Protein AF-A0A9K3KWY1-F1 (afdb_monomer)

Radius of gyration: 21.87 Å; Cα contacts (8 Å, |Δi|>4): 564; chains: 1; bounding box: 69×50×60 Å

Mean predicted aligned error: 11.56 Å

Foldseek 3Di:
DLLVLLLLLLCQPPDPAKEKEWDFDFQDDDPFQDADDPPPDPPPDPQHGFDQFCLQQPVDDPDDDDDDDPPPRRDADRFKAKEAELPDALVQWWPVVLCSVNNHWYKHGQWGFGMDIGGRQKIKIKIKDFCVLVVQQDQDQPSVQQCCQPLFQQQLVVQLLVVLLVVLVDPDDDDDDDDDDDDEGAYEYPDDPDDDDDDDDDDDDDDDDDDDDDDDDSPDPDPFFHWDDDDNFIDGVNQAGQWTWIKDGDVRMIMIMITGQAPDDVCCCVSITDDHPDDDVSCPPDDNVRRHDHNCVRNNSDCVSSVVSSVVSCCVRPNHYHYDYPVVSQVPRPCVPQVGSSSSSVVGSMGTDNDNDD

pLDDT: mean 77.53, std 24.02, range [23.64, 98.31]

InterPro domains:
  IPR004143 Biotinyl protein ligase (BPL) and lipoyl protein ligase (LPL), catalytic domain [PF21948] (73-149)
  IPR004143 Biotinyl protein ligase (BPL) and lipoyl protein ligase (LPL), catalytic domain [PF21948] (231-313)
  IPR053264 Inactive lipoate--protein ligase 2 [PTHR43506] (78-318)

Organism: NCBI:txid303405

Secondary structure (DSSP, 8-state):
-HHHHHHHHHHHHH--S-EEEEE---SSS-SSSPPPPTT---TT------PPPHHHH--PPP----S------PPPP-SEEEEE-TT--HHHHB-HHHHHHTT-EEEE-SS-S--EEEETT-EEEEEEEETTT-TTS-SSHHHHHHHIIIIIIIHHHHHHHHHHHHHHH--S------------EEEEE-----------------------S----TT----PPPEEEETTEEEETTTEEEEEEEEEEETTEEEEEEEE-SS--HHHHHHHBPPPSS--GGGTT--HHHHB--THHHH-S--HHHHHHHHHHHHHHH--EEEE-HHHHIIIIIIHHHS-HHHHHTTSS-EE---S--

Solvent-accessible surface area (backbone atoms only — not comparable to full-atom values): 21346 Å² total; per-residue (Å²): 62,70,65,56,57,42,48,53,50,44,48,64,75,75,47,87,66,50,43,40,42,42,36,61,54,56,54,49,75,67,89,72,51,66,60,57,64,95,81,78,83,60,99,81,64,90,70,76,47,61,71,77,31,55,59,50,68,61,63,80,76,83,91,74,81,82,88,79,91,66,90,73,68,66,71,71,38,50,65,38,30,38,43,27,9,55,84,61,51,54,74,72,46,32,36,60,67,53,33,48,75,55,24,46,50,43,31,28,35,65,30,47,57,67,72,45,76,41,36,75,44,34,35,36,41,34,43,32,44,34,36,86,85,36,76,88,45,53,89,46,69,65,48,45,50,52,49,44,39,57,55,28,47,42,50,11,49,54,48,36,52,51,54,50,60,47,54,76,74,50,92,68,88,89,84,88,86,90,88,87,88,94,77,76,46,50,30,36,63,51,84,73,92,84,80,87,91,81,84,86,83,91,76,91,83,87,78,87,89,77,86,85,75,82,87,73,78,94,82,68,87,68,82,74,59,54,76,45,77,51,94,83,31,40,19,40,57,81,64,26,38,33,34,52,51,32,39,42,72,54,93,66,28,37,36,44,35,35,46,33,33,28,61,58,68,64,65,59,49,66,54,34,44,46,82,63,94,78,67,63,78,84,52,67,90,54,51,70,77,77,28,44,41,48,46,28,81,78,64,44,90,61,60,64,61,48,56,51,22,38,50,53,20,41,34,75,68,72,42,44,69,35,80,48,49,68,70,59,50,40,48,65,52,30,39,70,74,43,66,24,56,54,54,36,42,73,69,42,69,35,42,73,54,57,67,70,74,134

Structure (mmCIF, N/CA/C/O backbone):
data_AF-A0A9K3KWY1-F1
#
_entry.id   AF-A0A9K3KWY1-F1
#
loop_
_atom_site.group_PDB
_atom_site.id
_atom_site.type_symbol
_atom_site.label_atom_id
_atom_site.label_alt_id
_atom_site.label_comp_id
_atom_site.label_asym_id
_atom_site.label_entity_id
_atom_site.label_seq_id
_atom_site.pdbx_PDB_ins_code
_atom_site.Cartn_x
_atom_site.Cartn_y
_atom_site.Cartn_z
_atom_site.occupancy
_atom_site.B_iso_or_equiv
_atom_site.auth_seq_id
_atom_site.auth_comp_id
_atom_site.auth_asym_id
_atom_site.auth_atom_id
_atom_site.pdbx_PDB_model_num
ATOM 1 N N . MET A 1 1 ? -8.788 4.787 -5.849 1.00 85.44 1 MET A N 1
ATOM 2 C CA . MET A 1 1 ? -8.109 3.541 -5.423 1.00 85.44 1 MET A CA 1
ATOM 3 C C . MET A 1 1 ? -8.015 2.547 -6.576 1.00 85.44 1 MET A C 1
ATOM 5 O O . MET A 1 1 ? -6.907 2.167 -6.924 1.00 85.44 1 MET A O 1
ATOM 9 N N . LEU A 1 2 ? -9.135 2.180 -7.216 1.00 88.06 2 LEU A N 1
ATOM 10 C CA . LEU A 1 2 ? -9.161 1.281 -8.388 1.00 88.06 2 LEU A CA 1
ATOM 11 C C . LEU A 1 2 ? -8.107 1.615 -9.454 1.00 88.06 2 LEU A C 1
ATOM 13 O O . LEU A 1 2 ? -7.319 0.760 -9.840 1.00 88.06 2 LEU A O 1
ATOM 17 N N . GLU A 1 3 ? -8.050 2.879 -9.864 1.00 88.06 3 GLU A N 1
ATOM 18 C CA . GLU A 1 3 ? -7.088 3.376 -10.854 1.00 88.06 3 GLU A CA 1
ATOM 19 C C . GLU A 1 3 ? -5.647 3.217 -10.412 1.00 88.06 3 GLU A C 1
ATOM 21 O O . GLU A 1 3 ? -4.798 2.843 -11.209 1.00 88.06 3 GLU A O 1
ATOM 26 N N . ARG A 1 4 ? -5.377 3.477 -9.131 1.00 91.25 4 ARG A N 1
ATOM 27 C CA . ARG A 1 4 ? -4.043 3.330 -8.567 1.00 91.25 4 ARG A CA 1
ATOM 28 C C . ARG A 1 4 ? -3.605 1.871 -8.608 1.00 91.25 4 ARG A C 1
ATOM 30 O O . ARG A 1 4 ? -2.512 1.599 -9.075 1.00 91.25 4 ARG A O 1
ATOM 37 N N . LEU A 1 5 ? -4.458 0.939 -8.187 1.00 94.06 5 LEU A N 1
ATOM 38 C CA . LEU A 1 5 ? -4.155 -0.496 -8.251 1.00 94.06 5 LEU A CA 1
ATOM 39 C C . LEU A 1 5 ? -3.969 -0.980 -9.696 1.00 94.06 5 LEU A C 1
ATOM 41 O O . LEU A 1 5 ? -3.076 -1.780 -9.963 1.00 94.06 5 LEU A O 1
ATOM 45 N N . SER A 1 6 ? -4.793 -0.483 -10.621 1.00 93.38 6 SER A N 1
ATOM 46 C CA . SER A 1 6 ? -4.680 -0.776 -12.054 1.00 93.38 6 SER A CA 1
ATOM 47 C C . SER A 1 6 ? -3.357 -0.257 -12.629 1.00 93.38 6 SER A C 1
ATOM 49 O O . SER A 1 6 ? -2.627 -0.997 -13.289 1.00 93.38 6 SER A O 1
ATOM 51 N N . LEU A 1 7 ? -3.002 0.991 -12.310 1.00 94.44 7 LEU A N 1
ATOM 52 C CA . LEU A 1 7 ? -1.748 1.625 -12.704 1.00 94.44 7 LEU A CA 1
ATOM 53 C C . LEU A 1 7 ? -0.538 0.889 -12.122 1.00 94.44 7 LEU A C 1
ATOM 55 O O . LEU A 1 7 ? 0.399 0.589 -12.847 1.00 94.44 7 LEU A O 1
ATOM 59 N N . GLU A 1 8 ? -0.560 0.560 -10.832 1.00 96.38 8 GLU A N 1
ATOM 60 C CA . GLU A 1 8 ? 0.501 -0.197 -10.160 1.00 96.38 8 GLU A CA 1
ATOM 61 C C . GLU A 1 8 ? 0.759 -1.547 -10.842 1.00 96.38 8 GLU A C 1
ATOM 63 O O . GLU A 1 8 ? 1.913 -1.929 -11.051 1.00 96.38 8 GLU A O 1
ATOM 68 N N . GLU A 1 9 ? -0.303 -2.252 -11.243 1.00 97.50 9 GLU A N 1
ATOM 69 C CA . GLU A 1 9 ? -0.169 -3.492 -12.003 1.00 97.50 9 GLU A CA 1
ATOM 70 C C . GLU A 1 9 ? 0.426 -3.253 -13.399 1.00 97.50 9 GLU A C 1
ATOM 72 O O . GLU A 1 9 ? 1.293 -4.024 -13.822 1.00 97.50 9 GLU A O 1
ATOM 77 N N . ALA A 1 10 ? 0.005 -2.190 -14.097 1.00 96.81 10 ALA A N 1
ATOM 78 C CA . ALA A 1 10 ? 0.567 -1.824 -15.397 1.00 96.81 10 ALA A CA 1
ATOM 79 C C . ALA A 1 10 ? 2.067 -1.537 -15.291 1.00 96.81 10 ALA A C 1
ATOM 81 O O . ALA A 1 10 ? 2.862 -2.116 -16.028 1.00 96.81 10 ALA A O 1
ATOM 82 N N . LEU A 1 11 ? 2.469 -0.704 -14.328 1.00 97.19 11 LEU A N 1
ATOM 83 C CA . LEU A 1 11 ? 3.868 -0.356 -14.096 1.00 97.19 11 LEU A CA 1
ATOM 84 C C . LEU A 1 11 ? 4.711 -1.602 -13.803 1.00 97.19 11 LEU A C 1
ATOM 86 O O . LEU A 1 11 ? 5.789 -1.773 -14.378 1.00 97.19 11 LEU A O 1
ATOM 90 N N . LEU A 1 12 ? 4.208 -2.518 -12.972 1.00 97.75 12 LEU A N 1
ATOM 91 C CA . LEU A 1 12 ? 4.902 -3.766 -12.665 1.00 97.75 12 LEU A CA 1
ATOM 92 C C . LEU A 1 12 ? 5.086 -4.648 -13.910 1.00 97.75 12 LEU A C 1
ATOM 94 O O . LEU A 1 12 ? 6.180 -5.172 -14.127 1.00 97.75 12 LEU A O 1
ATOM 98 N N . ARG A 1 13 ? 4.030 -4.831 -14.711 1.00 96.12 13 ARG A N 1
ATOM 99 C CA . ARG A 1 13 ? 3.992 -5.823 -15.801 1.00 96.12 13 ARG A CA 1
ATOM 100 C C . ARG A 1 13 ? 4.499 -5.319 -17.149 1.00 96.12 13 ARG A C 1
ATOM 102 O O . ARG A 1 13 ? 4.960 -6.137 -17.940 1.00 96.12 13 ARG A O 1
ATOM 109 N N . HIS A 1 14 ? 4.385 -4.022 -17.416 1.00 95.25 14 HIS A N 1
ATOM 110 C CA . HIS A 1 14 ? 4.558 -3.449 -18.755 1.00 95.25 14 HIS A CA 1
ATOM 111 C C . HIS A 1 14 ? 5.675 -2.411 -18.854 1.00 95.25 14 HIS A C 1
ATOM 113 O O . HIS A 1 14 ? 5.961 -1.937 -19.947 1.00 95.25 14 HIS A O 1
ATOM 119 N N . THR A 1 15 ? 6.358 -2.093 -17.754 1.00 94.50 15 THR A N 1
ATOM 120 C CA . THR A 1 15 ? 7.552 -1.233 -17.788 1.00 94.50 15 THR A CA 1
ATOM 121 C C . THR A 1 15 ? 8.788 -2.005 -17.339 1.00 94.50 15 THR A C 1
ATOM 123 O O . THR A 1 15 ? 8.674 -3.088 -16.764 1.00 94.50 15 THR A O 1
ATOM 126 N N . GLN A 1 16 ? 9.970 -1.456 -17.617 1.00 93.25 16 GLN A N 1
ATOM 127 C CA . GLN A 1 16 ? 11.252 -1.955 -17.100 1.00 93.25 16 GLN A CA 1
ATOM 128 C C . GLN A 1 16 ? 11.858 -1.006 -16.060 1.00 93.25 16 GLN A C 1
ATOM 130 O O . GLN A 1 16 ? 12.930 -1.275 -15.541 1.00 93.25 16 GLN A O 1
ATOM 135 N N . ASP A 1 17 ? 11.175 0.090 -15.726 1.00 94.06 17 ASP A N 1
ATOM 136 C CA . ASP A 1 17 ? 11.649 1.049 -14.733 1.00 94.06 17 ASP A CA 1
ATOM 137 C C . ASP A 1 17 ? 11.358 0.572 -13.302 1.00 94.06 17 ASP A C 1
ATOM 139 O O . ASP A 1 17 ? 10.415 -0.198 -13.062 1.00 94.06 17 ASP A O 1
ATOM 143 N N . ASN A 1 18 ? 12.142 1.082 -12.354 1.00 95.69 18 ASN A N 1
ATOM 144 C CA . ASN A 1 18 ? 11.809 1.077 -10.933 1.00 95.69 18 ASN A CA 1
ATOM 145 C C . ASN A 1 18 ? 10.881 2.255 -10.633 1.00 95.69 18 ASN A C 1
ATOM 147 O O . ASN A 1 18 ? 11.052 3.334 -11.203 1.00 95.69 18 ASN A O 1
ATOM 151 N N . TRP A 1 19 ? 9.911 2.057 -9.743 1.00 96.62 19 TRP A N 1
ATOM 152 C CA . TRP A 1 19 ? 8.930 3.091 -9.416 1.00 96.62 19 TRP A CA 1
ATOM 153 C C . TRP A 1 19 ? 8.759 3.262 -7.921 1.00 96.62 19 TRP A C 1
ATOM 155 O O . TRP A 1 19 ? 8.633 2.293 -7.174 1.00 96.62 19 TRP A O 1
ATOM 165 N N . ILE A 1 20 ? 8.632 4.520 -7.520 1.00 95.62 20 ILE A N 1
ATOM 166 C CA . ILE A 1 20 ? 8.130 4.919 -6.214 1.00 95.62 20 ILE A CA 1
ATOM 167 C C . ILE A 1 20 ? 6.839 5.698 -6.458 1.00 95.62 20 ILE A C 1
ATOM 169 O O . ILE A 1 20 ? 6.862 6.742 -7.109 1.00 95.62 20 ILE A O 1
ATOM 173 N N . VAL A 1 21 ? 5.714 5.186 -5.959 1.00 94.44 21 VAL A N 1
ATOM 174 C CA . VAL A 1 21 ? 4.400 5.841 -6.046 1.00 94.44 21 VAL A CA 1
ATOM 175 C C . VAL A 1 21 ? 3.920 6.154 -4.638 1.00 94.44 21 VAL A C 1
ATOM 177 O O . VAL A 1 21 ? 3.679 5.251 -3.834 1.00 94.44 21 VAL A O 1
ATOM 180 N N . ILE A 1 22 ? 3.779 7.440 -4.325 1.00 91.62 22 ILE A N 1
ATOM 181 C CA . ILE A 1 22 ? 3.439 7.915 -2.980 1.00 91.62 22 ILE A CA 1
ATOM 182 C C . ILE A 1 22 ? 2.258 8.877 -3.059 1.00 91.62 22 ILE A C 1
ATOM 184 O O . ILE A 1 22 ? 2.234 9.766 -3.910 1.00 91.62 22 ILE A O 1
ATOM 188 N N . GLY A 1 23 ? 1.307 8.724 -2.135 1.00 85.06 23 GLY A N 1
ATOM 189 C CA . GLY A 1 23 ? 0.260 9.719 -1.921 1.00 85.06 23 GLY A CA 1
ATOM 190 C C . GLY A 1 23 ? -1.049 9.135 -1.409 1.00 85.06 23 GLY A C 1
ATOM 191 O O . GLY A 1 23 ? -1.188 7.924 -1.205 1.00 85.06 23 GLY A O 1
ATOM 192 N N . ALA A 1 24 ? -2.021 10.023 -1.229 1.00 81.69 24 ALA A N 1
ATOM 193 C CA . ALA A 1 24 ? -3.417 9.653 -1.041 1.00 81.69 24 ALA A CA 1
ATOM 194 C C . ALA A 1 24 ? -4.076 9.332 -2.392 1.00 81.69 24 ALA A C 1
ATOM 196 O O . ALA A 1 24 ? -3.472 9.440 -3.460 1.00 81.69 24 ALA A O 1
ATOM 197 N N . HIS A 1 25 ? -5.322 8.891 -2.346 1.00 76.31 25 HIS A N 1
ATOM 198 C CA . HIS A 1 25 ? -6.108 8.580 -3.528 1.00 76.31 25 HIS A CA 1
ATOM 199 C C . HIS A 1 25 ? -7.569 8.899 -3.252 1.00 76.31 25 HIS A C 1
ATOM 201 O O . HIS A 1 25 ? -8.044 8.768 -2.126 1.00 76.31 25 HIS A O 1
ATOM 207 N N . ASP A 1 26 ? -8.298 9.253 -4.302 1.00 77.31 26 ASP A N 1
ATOM 208 C CA . ASP A 1 26 ? -9.747 9.314 -4.212 1.00 77.31 26 ASP A CA 1
ATOM 209 C C . ASP A 1 26 ? -10.289 7.888 -4.072 1.00 77.31 26 ASP A C 1
ATOM 211 O O . ASP A 1 26 ? -9.829 6.959 -4.750 1.00 77.31 26 ASP A O 1
ATOM 215 N N . VAL A 1 27 ? -11.234 7.692 -3.157 1.00 81.38 27 VAL A N 1
ATOM 216 C CA . VAL A 1 27 ? -11.937 6.417 -2.992 1.00 81.38 27 VAL A CA 1
ATOM 217 C C . VAL A 1 27 ? -12.827 6.207 -4.219 1.00 81.38 27 VAL A C 1
ATOM 219 O O . VAL A 1 27 ? -12.614 5.265 -4.985 1.00 81.38 27 VAL A O 1
ATOM 222 N N . TRP A 1 28 ? -13.743 7.148 -4.453 1.00 78.38 28 TRP A N 1
ATOM 223 C CA . TRP A 1 28 ? -14.682 7.192 -5.571 1.00 78.38 28 TRP A CA 1
ATOM 224 C C . TRP A 1 28 ? -15.121 8.651 -5.843 1.00 78.38 28 TRP A C 1
ATOM 226 O O . 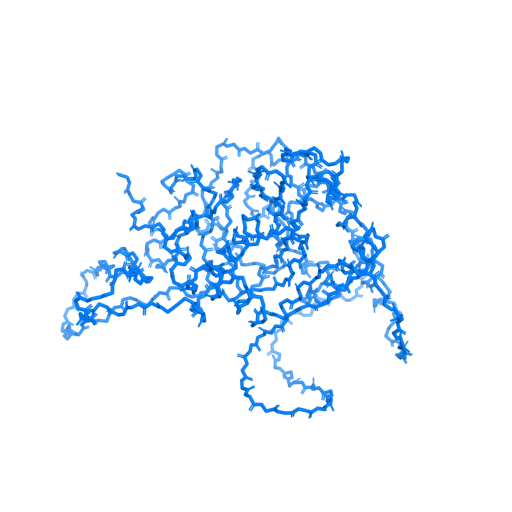TRP A 1 28 ? -15.164 9.432 -4.891 1.00 78.38 28 TRP A O 1
ATOM 236 N N . PRO A 1 29 ? -15.505 9.039 -7.078 1.00 72.69 29 PRO A N 1
ATOM 237 C CA . PRO A 1 29 ? -15.429 8.267 -8.314 1.00 72.69 29 PRO A CA 1
ATOM 238 C C . PRO A 1 29 ? -14.006 8.184 -8.877 1.00 72.69 29 PRO A C 1
ATOM 240 O O . PRO A 1 29 ? -13.172 9.044 -8.588 1.00 72.69 29 PRO A O 1
ATOM 243 N N . PRO A 1 30 ? -13.717 7.158 -9.691 1.00 77.88 30 PRO A N 1
ATOM 244 C CA . PRO A 1 30 ? -12.565 7.201 -10.582 1.00 77.88 30 PRO A CA 1
ATOM 245 C C . PRO A 1 30 ? -12.618 8.427 -11.515 1.00 77.88 30 PRO A C 1
ATOM 247 O O . PRO A 1 30 ? -13.697 8.865 -11.918 1.00 77.88 30 PRO A O 1
ATOM 250 N N . LYS A 1 31 ? -11.448 8.978 -11.855 1.00 79.94 31 LYS A N 1
ATOM 251 C CA . LYS A 1 31 ? -11.277 10.118 -12.776 1.00 79.94 31 LYS A CA 1
ATOM 252 C C . LYS A 1 31 ? -11.018 9.684 -14.223 1.00 79.94 31 LYS A C 1
ATOM 254 O O . LYS A 1 31 ? -11.494 10.327 -15.152 1.00 79.94 31 LYS A O 1
ATOM 259 N N . TYR A 1 32 ? -10.243 8.623 -14.391 1.00 78.44 32 TYR A N 1
ATOM 260 C CA . TYR A 1 32 ? -9.742 8.054 -15.639 1.00 78.44 32 TYR A CA 1
ATOM 261 C C . TYR A 1 32 ? -10.426 6.738 -16.020 1.00 78.44 32 TYR A C 1
ATOM 263 O O . TYR A 1 32 ? -10.377 6.373 -17.182 1.00 78.44 32 TYR A O 1
ATOM 271 N N . LEU A 1 33 ? -11.057 6.029 -15.078 1.00 78.06 33 LEU A N 1
ATOM 272 C CA . LEU A 1 33 ? -11.978 4.932 -15.392 1.00 78.06 33 LEU A CA 1
ATOM 273 C C . LEU A 1 33 ? -13.397 5.479 -15.475 1.00 78.06 33 LEU A C 1
ATOM 275 O O . LEU A 1 33 ? -14.030 5.694 -14.441 1.00 78.06 33 LEU A O 1
ATOM 279 N N . ARG A 1 34 ? -13.925 5.701 -16.680 1.00 66.88 34 ARG A N 1
ATOM 280 C CA . ARG A 1 34 ? -15.308 6.168 -16.819 1.00 66.88 34 ARG A CA 1
ATOM 281 C C . ARG A 1 34 ? -16.297 4.997 -16.688 1.00 66.88 34 ARG A C 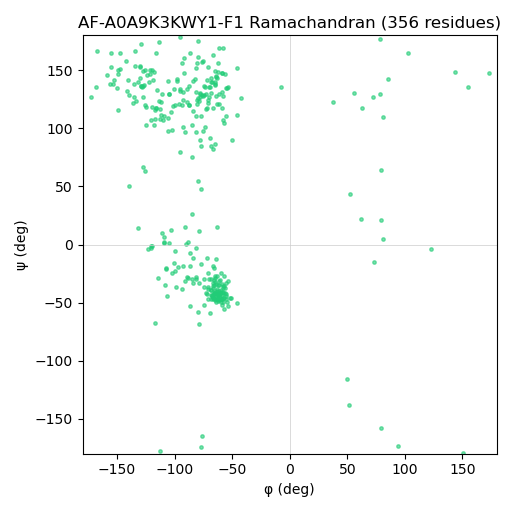1
ATOM 283 O O . ARG A 1 34 ? -16.231 4.050 -17.470 1.00 66.88 34 ARG A O 1
ATOM 290 N N . PRO A 1 35 ? -17.234 5.024 -15.720 1.00 54.94 35 PRO A N 1
ATOM 291 C CA . PRO A 1 35 ? -18.328 4.059 -15.693 1.00 54.94 35 PRO A CA 1
ATOM 292 C C . PRO A 1 35 ? -19.275 4.323 -16.870 1.00 54.94 35 PRO A C 1
ATOM 294 O O . PRO A 1 35 ? -19.706 5.458 -17.077 1.00 54.94 35 PRO A O 1
ATOM 297 N N . GLN A 1 36 ? -19.616 3.281 -17.632 1.00 50.12 36 GLN A N 1
ATOM 298 C CA . GLN A 1 36 ? -20.721 3.369 -18.586 1.00 50.12 36 GLN A CA 1
ATOM 299 C C . GLN A 1 36 ? -22.048 3.257 -17.823 1.00 50.12 36 GLN A C 1
ATOM 301 O O . GLN A 1 36 ? -22.222 2.369 -16.986 1.00 50.12 36 GLN A O 1
ATOM 306 N N . LEU A 1 37 ? -22.973 4.184 -18.083 1.00 37.84 37 LEU A N 1
ATOM 307 C CA . LEU A 1 37 ? -24.330 4.126 -17.541 1.00 37.84 37 LEU A CA 1
ATOM 308 C C . LEU A 1 37 ? -25.105 2.997 -18.245 1.00 37.84 37 LEU A C 1
ATOM 310 O O . LEU A 1 37 ? -24.958 2.838 -19.459 1.00 37.84 37 LEU A O 1
ATOM 314 N N . PRO A 1 38 ? -25.963 2.237 -17.541 1.00 36.66 38 PRO A N 1
ATOM 315 C CA . PRO A 1 38 ? -26.817 1.249 -18.193 1.00 36.66 38 PRO A CA 1
ATOM 316 C C . PRO A 1 38 ? -27.703 1.941 -19.243 1.00 36.66 38 PRO A C 1
ATOM 318 O O . PRO A 1 38 ? -28.502 2.807 -18.890 1.00 36.66 38 PRO A O 1
ATOM 321 N N . GLY A 1 39 ? -27.547 1.582 -20.524 1.00 40.59 39 GLY A N 1
ATOM 322 C CA . GLY A 1 39 ? -28.381 2.084 -21.628 1.00 40.59 39 GLY A CA 1
ATOM 323 C C . GLY A 1 39 ? -27.657 2.781 -22.789 1.00 40.59 39 GLY A C 1
ATOM 324 O O . GLY A 1 39 ? -28.316 3.116 -23.769 1.00 40.59 39 GLY A O 1
ATOM 325 N N . SER A 1 40 ? -26.333 2.980 -22.746 1.00 39.59 40 SER A N 1
ATOM 326 C CA . SER A 1 40 ? -25.565 3.425 -23.922 1.00 39.59 40 SER A CA 1
ATOM 327 C C . SER A 1 40 ? -25.167 2.235 -24.801 1.00 39.59 40 SER A C 1
ATOM 329 O O . SER A 1 40 ? -24.022 1.795 -24.794 1.00 39.59 40 SER A O 1
ATOM 331 N N . SER A 1 41 ? -26.121 1.682 -25.547 1.00 36.84 41 SER A N 1
ATOM 332 C CA . SER A 1 41 ? -25.828 0.716 -26.607 1.00 36.84 41 SER A CA 1
ATOM 333 C C . SER A 1 41 ? -25.215 1.441 -27.810 1.00 36.84 41 SER A C 1
ATOM 335 O O . SER A 1 41 ? -25.929 2.053 -28.605 1.00 36.84 41 SER A O 1
ATOM 337 N N . SER A 1 42 ? -23.895 1.366 -27.966 1.00 38.44 42 SER A N 1
ATOM 338 C CA . SER A 1 42 ? -23.291 1.366 -29.299 1.00 38.44 42 SER A CA 1
ATOM 339 C C . SER A 1 42 ? -22.746 -0.034 -29.547 1.00 38.44 42 SER A C 1
ATOM 341 O O . SER A 1 42 ? -21.773 -0.431 -28.911 1.00 38.44 42 SER A O 1
ATOM 343 N N . ASP A 1 43 ? -23.380 -0.766 -30.463 1.00 38.53 43 ASP A N 1
ATOM 344 C CA . ASP A 1 43 ? -23.163 -2.191 -30.776 1.00 38.53 43 ASP A CA 1
ATOM 345 C C . ASP A 1 43 ? -21.757 -2.553 -31.313 1.00 38.53 43 ASP A C 1
ATOM 347 O O . ASP A 1 43 ? -21.562 -3.637 -31.851 1.00 38.53 43 ASP A O 1
ATOM 351 N N . ASN A 1 44 ? -20.756 -1.677 -31.179 1.00 37.50 44 ASN A N 1
ATOM 352 C CA . ASN A 1 44 ? -19.420 -1.858 -31.754 1.00 37.50 44 ASN A CA 1
ATOM 353 C C . ASN A 1 44 ? -18.252 -1.598 -30.786 1.00 37.50 44 ASN A C 1
ATOM 355 O O . ASN A 1 44 ? -17.116 -1.500 -31.245 1.00 37.50 44 ASN A O 1
ATOM 359 N N . ASP A 1 45 ? -18.482 -1.511 -29.473 1.00 33.97 45 ASP A N 1
ATOM 360 C CA . ASP A 1 45 ? -17.388 -1.368 -28.501 1.00 33.97 45 ASP A CA 1
ATOM 361 C C . ASP A 1 45 ? -17.327 -2.575 -27.543 1.00 33.97 45 ASP A C 1
ATOM 363 O O . ASP A 1 45 ? -18.200 -2.725 -26.688 1.00 33.97 45 ASP A O 1
ATOM 367 N N . PRO A 1 46 ? -16.327 -3.470 -27.668 1.00 32.59 46 PRO A N 1
ATOM 368 C CA . PRO A 1 46 ? -16.173 -4.631 -26.794 1.00 32.59 46 PRO A CA 1
ATOM 369 C C . PRO A 1 46 ? -15.557 -4.285 -25.425 1.00 32.59 46 PRO A C 1
ATOM 371 O O . PRO A 1 46 ? -15.160 -5.191 -24.689 1.00 32.59 46 PRO A O 1
ATOM 374 N N . THR A 1 47 ? -15.442 -3.005 -25.056 1.00 36.12 47 THR A N 1
ATOM 375 C CA . THR A 1 47 ? -14.984 -2.617 -23.718 1.00 36.12 47 THR A CA 1
ATOM 376 C C . THR A 1 47 ? -16.149 -2.596 -22.719 1.00 36.12 47 THR A C 1
ATOM 378 O O . THR A 1 47 ? -16.954 -1.669 -22.667 1.00 36.12 47 THR A O 1
ATOM 381 N N . GLU A 1 48 ? -16.246 -3.638 -21.881 1.00 43.09 48 GLU A N 1
ATOM 382 C CA . GLU A 1 48 ? -17.080 -3.596 -20.672 1.00 43.09 48 GLU A CA 1
ATOM 383 C C . GLU A 1 48 ? -16.632 -2.405 -19.801 1.00 43.09 48 GLU A C 1
ATOM 385 O O . GLU A 1 48 ? -15.589 -2.457 -19.148 1.00 43.09 48 GLU A O 1
ATOM 390 N N . GLY A 1 49 ? -17.410 -1.320 -19.782 1.00 48.91 49 GLY A N 1
ATOM 391 C CA . GLY A 1 49 ? -17.219 -0.219 -18.837 1.00 48.91 49 GLY A CA 1
ATOM 392 C C . GLY A 1 49 ? -17.296 -0.682 -17.374 1.00 48.91 49 GLY A C 1
ATOM 393 O O . GLY A 1 49 ? -17.698 -1.807 -17.073 1.00 48.91 49 GLY A O 1
ATOM 394 N N . LEU A 1 50 ? -16.922 0.192 -16.430 1.00 60.28 50 LEU A N 1
ATOM 395 C CA . LEU A 1 50 ? -16.931 -0.109 -14.990 1.00 60.28 50 LEU A CA 1
ATOM 396 C C . LEU A 1 50 ? -18.369 -0.318 -14.461 1.00 60.28 50 LEU A C 1
ATOM 398 O O . LEU A 1 50 ? -18.977 0.597 -13.909 1.00 60.28 50 LEU A O 1
ATOM 402 N N . LEU A 1 51 ? -18.923 -1.519 -14.642 1.00 66.19 51 LEU A N 1
ATOM 403 C CA . LEU A 1 51 ? -20.254 -1.891 -14.164 1.00 66.19 51 LEU A CA 1
ATOM 404 C C . LEU A 1 51 ? -20.254 -2.016 -12.636 1.00 66.19 51 LEU A C 1
ATOM 406 O O . LEU A 1 51 ? -19.503 -2.817 -12.065 1.00 66.19 51 LEU A O 1
ATOM 410 N N . LEU A 1 52 ? -21.108 -1.229 -11.974 1.00 71.88 52 LEU A N 1
ATOM 411 C CA . LEU A 1 52 ? -21.324 -1.341 -10.534 1.00 71.88 52 LEU A CA 1
ATOM 412 C C . LEU A 1 52 ? -22.039 -2.665 -10.193 1.00 71.88 52 LEU A C 1
ATOM 414 O O . LEU A 1 52 ? -22.911 -3.095 -10.948 1.00 71.88 52 LEU A O 1
ATOM 418 N N . PRO A 1 53 ? -21.696 -3.314 -9.066 1.00 72.25 53 PRO A N 1
ATOM 419 C CA . PRO A 1 53 ? -22.342 -4.547 -8.624 1.00 72.25 53 PRO A CA 1
ATOM 420 C C . PRO A 1 53 ? -23.848 -4.414 -8.398 1.00 72.25 53 PRO A C 1
ATOM 422 O O . PRO A 1 53 ? -24.319 -3.393 -7.898 1.00 72.25 53 PRO A O 1
ATOM 425 N N . GLU A 1 54 ? -24.591 -5.495 -8.643 1.00 71.12 54 GLU A N 1
ATOM 426 C CA . GLU A 1 54 ? -26.040 -5.532 -8.414 1.00 71.12 54 GLU A CA 1
ATOM 427 C C . GLU A 1 54 ? -26.411 -5.196 -6.971 1.00 71.12 54 GLU A C 1
ATOM 429 O O . GLU A 1 54 ? -27.399 -4.506 -6.763 1.00 71.12 54 GLU A O 1
ATOM 434 N N . TYR A 1 55 ? -25.623 -5.595 -5.967 1.00 69.69 55 TYR A N 1
ATOM 435 C CA . TYR A 1 55 ? -25.930 -5.291 -4.562 1.00 69.69 55 TYR A CA 1
ATOM 436 C C . TYR A 1 55 ? -25.874 -3.788 -4.229 1.00 69.69 55 TYR A C 1
ATOM 438 O O . TYR A 1 55 ? -26.479 -3.363 -3.252 1.00 69.69 55 TYR A O 1
ATOM 446 N N . ILE A 1 56 ? -25.192 -2.982 -5.050 1.00 69.19 56 ILE A N 1
ATOM 447 C CA . ILE A 1 56 ? -25.210 -1.512 -4.970 1.00 69.19 56 ILE A CA 1
ATOM 448 C C . ILE A 1 56 ? -26.423 -0.942 -5.724 1.00 69.19 56 ILE A C 1
ATOM 450 O O . ILE A 1 56 ? -26.986 0.073 -5.323 1.00 69.19 56 ILE A O 1
ATOM 454 N N . VAL A 1 57 ? -26.842 -1.594 -6.813 1.00 60.88 57 VAL A N 1
ATOM 455 C CA . VAL A 1 57 ? -27.932 -1.129 -7.691 1.00 60.88 57 VAL A CA 1
ATOM 456 C C . VAL A 1 57 ? -29.324 -1.558 -7.192 1.00 60.88 57 VAL A C 1
ATOM 458 O O . VAL A 1 57 ? -30.303 -0.852 -7.418 1.00 60.88 57 VAL A O 1
ATOM 461 N N . SER A 1 58 ? -29.427 -2.697 -6.502 1.00 53.75 58 SER A N 1
ATOM 462 C CA . SER A 1 58 ? -30.681 -3.413 -6.201 1.00 53.75 58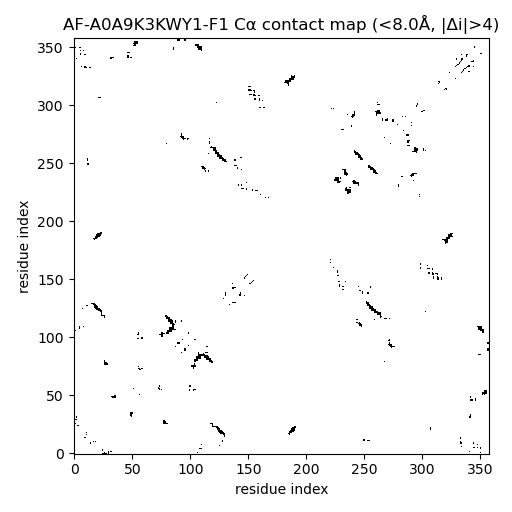 SER A CA 1
ATOM 463 C C . SER A 1 58 ? -31.097 -3.404 -4.727 1.00 53.75 58 SER A C 1
ATOM 465 O O . SER A 1 58 ? -32.015 -4.137 -4.362 1.00 53.75 58 SER A O 1
ATOM 467 N N . GLY A 1 59 ? -30.441 -2.607 -3.874 1.00 50.69 59 GLY A N 1
ATOM 468 C CA . GLY A 1 59 ? -30.654 -2.622 -2.423 1.00 50.69 59 GLY A CA 1
ATOM 469 C C . GLY A 1 59 ? -32.140 -2.632 -2.039 1.00 50.69 59 GLY A C 1
ATOM 470 O O . GLY A 1 59 ? -32.840 -1.645 -2.266 1.00 50.69 59 GLY A O 1
ATOM 471 N N . LYS A 1 60 ? -32.602 -3.760 -1.477 1.00 44.69 60 LYS A N 1
ATOM 472 C CA . LYS A 1 60 ? -33.994 -3.980 -1.063 1.00 44.69 60 LYS A CA 1
ATOM 473 C C . LYS A 1 60 ? -34.440 -2.884 -0.094 1.00 44.69 60 LYS A C 1
ATOM 475 O O . LYS A 1 60 ? -33.709 -2.510 0.825 1.00 44.69 60 LYS A O 1
ATOM 480 N N . GLN A 1 61 ? -35.634 -2.374 -0.360 1.00 45.25 61 GLN A N 1
ATOM 481 C CA . GLN A 1 61 ? -36.376 -1.470 0.500 1.00 45.25 61 GLN A CA 1
ATOM 482 C C . GLN A 1 61 ? -37.016 -2.325 1.597 1.00 45.25 61 GLN A C 1
ATOM 484 O O . GLN A 1 61 ? -37.709 -3.286 1.268 1.00 45.25 61 GLN A O 1
ATOM 489 N N . ASP A 1 62 ? -36.751 -2.018 2.867 1.00 41.59 62 ASP A N 1
ATOM 490 C CA . ASP A 1 62 ? -37.617 -2.507 3.936 1.00 41.59 62 ASP A CA 1
ATOM 491 C C . ASP A 1 62 ? -38.963 -1.800 3.744 1.00 41.59 62 ASP A C 1
ATOM 493 O O . ASP A 1 62 ? -39.032 -0.567 3.686 1.00 41.59 62 ASP A O 1
ATOM 497 N N . ASP A 1 63 ? -39.996 -2.598 3.483 1.00 41.88 63 ASP A N 1
ATOM 498 C CA . ASP A 1 63 ? -41.363 -2.149 3.251 1.00 41.88 63 ASP A CA 1
ATOM 499 C C . ASP A 1 63 ? -41.940 -1.600 4.565 1.00 41.88 63 ASP A C 1
ATOM 501 O O . ASP A 1 63 ? -42.525 -2.348 5.339 1.00 41.88 63 ASP A O 1
ATOM 505 N N . ASP A 1 64 ? -41.794 -0.295 4.793 1.00 41.06 64 ASP A N 1
ATOM 506 C CA . ASP A 1 64 ? -42.660 0.463 5.697 1.00 41.06 64 ASP A CA 1
ATOM 507 C C . ASP A 1 64 ? -43.342 1.596 4.912 1.00 41.06 64 ASP A C 1
ATOM 509 O O . ASP A 1 64 ? -42.722 2.559 4.461 1.00 41.06 64 ASP A O 1
ATOM 513 N N . ASP A 1 65 ? -44.636 1.362 4.705 1.00 44.81 65 ASP A N 1
ATOM 514 C CA . ASP A 1 65 ? -45.764 2.240 4.400 1.00 44.81 65 ASP A CA 1
ATOM 515 C C . ASP A 1 65 ? -45.641 3.469 3.469 1.00 44.81 65 ASP A C 1
ATOM 517 O O . ASP A 1 65 ? -44.998 4.480 3.734 1.00 44.81 65 ASP A O 1
ATOM 521 N N . ASN A 1 66 ? -46.505 3.385 2.450 1.00 45.69 66 ASN A N 1
ATOM 522 C CA . ASN A 1 66 ? -47.274 4.424 1.762 1.00 45.69 66 ASN A CA 1
ATOM 523 C C . ASN A 1 66 ? -46.583 5.562 0.980 1.00 45.69 66 ASN A C 1
ATOM 525 O O . ASN A 1 66 ? -46.004 6.506 1.506 1.00 45.69 66 ASN A O 1
ATOM 529 N N . ASP A 1 67 ? -46.901 5.509 -0.319 1.00 46.25 67 ASP A N 1
ATOM 530 C CA . ASP A 1 67 ? -47.025 6.580 -1.308 1.00 46.25 67 ASP A CA 1
ATOM 531 C C . ASP A 1 67 ? -45.774 7.297 -1.856 1.00 46.25 67 ASP A C 1
ATOM 533 O O . ASP A 1 67 ? -44.958 7.894 -1.163 1.00 46.25 67 ASP A O 1
ATOM 537 N N . ASN A 1 68 ? -45.719 7.305 -3.199 1.00 41.25 68 ASN A N 1
ATOM 538 C CA . ASN A 1 68 ? -44.735 7.913 -4.111 1.00 41.25 68 ASN A CA 1
ATOM 539 C C . ASN A 1 68 ? -43.397 7.176 -4.334 1.00 41.25 68 ASN A C 1
ATOM 541 O O . ASN A 1 68 ? -42.304 7.715 -4.138 1.00 41.25 68 ASN A O 1
ATOM 545 N N . LYS A 1 69 ? -43.473 5.973 -4.924 1.00 42.34 69 LYS A N 1
ATOM 546 C CA . LYS A 1 69 ? -42.328 5.267 -5.534 1.00 42.34 69 LYS A CA 1
ATOM 547 C C . LYS A 1 69 ? -41.818 5.977 -6.803 1.00 42.34 69 LYS A C 1
ATOM 549 O O . LYS A 1 69 ? -42.126 5.591 -7.926 1.00 42.34 69 LYS A O 1
ATOM 554 N N . LYS A 1 70 ? -40.952 6.980 -6.634 1.00 41.22 70 LYS A N 1
ATOM 555 C CA . LYS A 1 70 ? -39.828 7.186 -7.566 1.00 41.22 70 LYS A CA 1
ATOM 556 C C . LYS A 1 70 ? -38.672 6.334 -7.049 1.00 41.22 70 LYS A C 1
ATOM 558 O O . LYS A 1 70 ? -38.232 6.568 -5.929 1.00 41.22 70 LYS A O 1
ATOM 563 N N . ASN A 1 71 ? -38.190 5.380 -7.850 1.00 40.12 71 ASN A N 1
ATOM 564 C CA . ASN A 1 71 ? -36.961 4.613 -7.605 1.00 40.12 71 ASN A CA 1
ATOM 565 C C . ASN A 1 71 ? -35.791 5.566 -7.289 1.00 40.12 71 ASN A C 1
ATOM 567 O O . ASN A 1 71 ? -35.086 6.018 -8.191 1.00 40.12 71 ASN A O 1
ATOM 571 N N . LYS A 1 72 ? -35.573 5.907 -6.016 1.00 44.38 72 LYS A N 1
ATOM 572 C CA . LYS A 1 72 ? -34.326 6.530 -5.574 1.00 44.38 72 LYS A CA 1
ATOM 573 C C . LYS A 1 72 ? -33.326 5.394 -5.408 1.00 44.38 72 LYS A C 1
ATOM 575 O O . LYS A 1 72 ? -33.330 4.723 -4.384 1.00 44.38 72 LYS A O 1
ATOM 580 N N . SER A 1 73 ? -32.502 5.175 -6.434 1.00 53.47 73 SER A N 1
ATOM 581 C CA . SER A 1 73 ? -31.283 4.364 -6.325 1.00 53.47 73 SER A CA 1
ATOM 582 C C . SER A 1 73 ? -30.578 4.708 -5.012 1.00 53.47 73 SER A C 1
ATOM 584 O O . SER A 1 73 ? -30.310 5.890 -4.764 1.00 53.47 73 SER A O 1
ATOM 586 N N . ARG A 1 74 ? -30.281 3.708 -4.171 1.00 60.00 74 ARG A N 1
ATOM 587 C CA . ARG A 1 74 ? -29.399 3.915 -3.015 1.00 60.00 74 ARG A CA 1
ATOM 588 C C . ARG A 1 74 ? -28.080 4.504 -3.527 1.00 60.00 74 ARG A C 1
ATOM 590 O O . ARG A 1 74 ? -27.573 4.110 -4.579 1.00 60.00 74 ARG A O 1
ATOM 597 N N . LYS A 1 75 ? -27.587 5.537 -2.842 1.00 77.06 75 LYS A N 1
ATOM 598 C CA . LYS A 1 75 ? -26.361 6.242 -3.225 1.00 77.06 75 LYS A CA 1
ATOM 599 C C . LYS A 1 75 ? -25.169 5.393 -2.786 1.00 77.06 75 LYS A C 1
ATOM 601 O O . LYS A 1 75 ? -25.112 4.995 -1.628 1.00 77.06 75 LYS A O 1
ATOM 606 N N . LEU A 1 76 ? -24.230 5.149 -3.700 1.00 82.25 76 LEU A N 1
ATOM 607 C CA . LEU A 1 76 ? -22.960 4.494 -3.387 1.00 82.25 76 LEU A CA 1
ATOM 608 C C . LEU A 1 76 ? -22.254 5.225 -2.235 1.00 82.25 76 LEU A C 1
ATOM 610 O O . LEU A 1 76 ? -22.168 6.458 -2.257 1.00 82.25 76 LEU A O 1
ATOM 614 N N . ASN A 1 77 ? -21.722 4.471 -1.272 1.00 87.25 77 ASN A N 1
ATOM 615 C CA . ASN A 1 77 ? -20.850 5.033 -0.250 1.00 87.25 77 ASN A CA 1
ATOM 616 C C . ASN A 1 77 ? -19.501 5.388 -0.879 1.00 87.25 77 ASN A C 1
ATOM 618 O O . ASN A 1 77 ? -18.794 4.539 -1.422 1.00 87.25 77 ASN A O 1
ATOM 622 N N . THR A 1 78 ? -19.186 6.680 -0.852 1.00 87.50 78 THR A N 1
ATOM 623 C CA . THR A 1 78 ? -17.961 7.238 -1.427 1.00 87.50 78 THR A CA 1
ATOM 624 C C . THR A 1 78 ? -16.878 7.493 -0.390 1.00 87.50 78 THR A C 1
ATOM 626 O O . THR A 1 78 ? -15.772 7.856 -0.779 1.00 87.50 78 THR A O 1
ATOM 629 N N . ASP A 1 79 ? -17.187 7.301 0.891 1.00 88.56 79 ASP A N 1
ATOM 630 C CA . ASP A 1 79 ? -16.316 7.653 2.010 1.00 88.56 79 ASP A CA 1
ATOM 631 C C . ASP A 1 79 ? -15.258 6.571 2.253 1.00 88.56 79 ASP A C 1
ATOM 633 O O . ASP A 1 79 ? -14.152 6.869 2.710 1.00 88.56 79 ASP A O 1
ATOM 637 N N . CYS A 1 80 ? -15.565 5.315 1.898 1.00 92.44 80 CYS A N 1
ATOM 638 C CA . CYS A 1 80 ? -14.616 4.212 1.975 1.00 92.44 80 CYS A CA 1
ATOM 639 C C . CYS A 1 80 ? -14.794 3.140 0.884 1.00 92.44 80 CYS A C 1
ATOM 641 O O . CYS A 1 80 ? -15.805 3.053 0.188 1.00 92.44 80 CYS A O 1
ATOM 643 N N . MET A 1 81 ? -13.764 2.308 0.732 1.00 93.44 81 MET A N 1
ATOM 644 C CA . MET A 1 81 ? -13.733 1.141 -0.146 1.00 93.44 81 MET A CA 1
ATOM 645 C C . MET A 1 81 ? -13.007 -0.008 0.541 1.00 93.44 81 MET A C 1
ATOM 647 O O . MET A 1 81 ? -11.975 0.182 1.182 1.00 93.44 81 MET A O 1
ATOM 651 N N . ILE A 1 82 ? -13.499 -1.226 0.351 1.00 95.31 82 ILE A N 1
ATOM 652 C CA . ILE A 1 82 ? -12.862 -2.433 0.873 1.00 95.31 82 ILE A CA 1
ATOM 653 C C . ILE A 1 82 ? -11.951 -3.012 -0.206 1.00 95.31 82 ILE A C 1
ATOM 655 O O . ILE A 1 82 ? -12.411 -3.403 -1.279 1.00 95.31 82 ILE A O 1
ATOM 659 N N . VAL A 1 83 ? -10.655 -3.115 0.087 1.00 94.81 83 VAL A N 1
ATOM 660 C CA . VAL A 1 83 ? -9.654 -3.697 -0.813 1.00 94.81 83 VAL A CA 1
ATOM 661 C C . VAL A 1 83 ? -9.163 -5.026 -0.250 1.00 94.81 83 VAL A C 1
ATOM 663 O O . VAL A 1 83 ? -8.381 -5.100 0.699 1.00 94.81 83 VAL A O 1
ATOM 666 N N . MET A 1 84 ? -9.593 -6.109 -0.880 1.00 95.94 84 MET A N 1
ATOM 667 C CA . MET A 1 84 ? -9.230 -7.480 -0.553 1.00 95.94 84 MET A CA 1
ATOM 668 C C . MET A 1 84 ? -8.017 -7.938 -1.359 1.00 95.94 84 MET A C 1
ATOM 670 O O . MET A 1 84 ? -7.871 -7.577 -2.528 1.00 95.94 84 MET A O 1
ATOM 674 N N . GLY A 1 85 ? -7.186 -8.802 -0.773 1.00 95.25 85 GLY A N 1
ATOM 675 C CA . GLY A 1 85 ? -6.177 -9.539 -1.536 1.00 95.25 85 GLY A CA 1
ATOM 676 C C . GLY A 1 85 ? -6.824 -10.450 -2.583 1.00 95.25 85 GLY A C 1
ATOM 677 O O . GLY A 1 85 ? -7.972 -10.877 -2.430 1.00 95.25 85 GLY A O 1
ATOM 678 N N . ILE A 1 86 ? -6.082 -10.793 -3.636 1.00 94.62 86 ILE A N 1
ATOM 679 C CA . ILE A 1 86 ? -6.628 -11.516 -4.797 1.00 94.62 86 ILE A CA 1
ATOM 680 C C . ILE A 1 86 ? -7.329 -12.846 -4.464 1.00 94.62 86 ILE A C 1
ATOM 682 O O . ILE A 1 86 ? -8.313 -13.217 -5.110 1.00 94.62 86 ILE A O 1
ATOM 686 N N . GLY A 1 87 ? -6.841 -13.551 -3.437 1.00 92.75 87 GLY A N 1
ATOM 687 C CA . GLY A 1 87 ? -7.393 -14.819 -2.947 1.00 92.75 87 GLY A CA 1
ATOM 688 C C . GLY A 1 87 ? -8.456 -14.676 -1.851 1.00 92.75 87 GLY A C 1
ATOM 689 O O . GLY A 1 87 ? -8.955 -15.687 -1.361 1.00 92.75 87 GLY A O 1
ATOM 690 N N . GLY A 1 88 ? -8.795 -13.450 -1.443 1.00 92.19 88 GLY A N 1
ATOM 691 C CA . GLY A 1 88 ? -9.749 -13.187 -0.369 1.00 92.19 88 GLY A CA 1
ATOM 692 C C . GLY A 1 88 ? -11.165 -13.660 -0.708 1.00 92.19 88 GLY A C 1
ATOM 693 O O . GLY A 1 88 ? -11.614 -13.566 -1.855 1.00 92.19 88 GLY A O 1
ATOM 694 N N . LYS A 1 89 ? -11.882 -14.159 0.299 1.00 92.75 89 LYS A N 1
ATOM 695 C CA . LYS A 1 89 ? -13.275 -14.615 0.190 1.00 92.75 89 LYS A CA 1
ATOM 696 C C . LYS A 1 89 ? -14.178 -13.679 1.004 1.00 92.75 89 LYS A C 1
ATOM 698 O O . LYS A 1 89 ? -13.925 -13.568 2.206 1.00 92.75 89 LYS A O 1
ATOM 703 N N . PRO A 1 90 ? -15.127 -12.948 0.379 1.00 93.69 90 PRO A N 1
ATOM 704 C CA . PRO A 1 90 ? -15.913 -11.926 1.070 1.00 93.69 90 PRO A CA 1
ATOM 705 C C . PRO A 1 90 ? -16.614 -12.467 2.315 1.00 93.69 90 PRO A C 1
ATOM 707 O O . PRO A 1 90 ? -16.427 -11.923 3.396 1.00 93.69 90 PRO A O 1
ATOM 710 N N . ASP A 1 91 ? -17.310 -13.595 2.189 1.00 92.38 91 ASP A N 1
ATOM 711 C CA . ASP A 1 91 ? -18.049 -14.287 3.250 1.00 92.38 91 ASP A CA 1
ATOM 712 C C . ASP A 1 91 ? -17.203 -14.587 4.497 1.00 92.38 91 ASP A C 1
ATOM 714 O O . ASP A 1 91 ? -17.711 -14.565 5.618 1.00 92.38 91 ASP A O 1
ATOM 718 N N . ARG A 1 92 ? -15.897 -14.816 4.326 1.00 92.00 92 ARG A N 1
ATOM 719 C CA . ARG A 1 92 ? -14.972 -15.112 5.431 1.00 92.00 92 ARG A CA 1
ATOM 720 C C . ARG A 1 92 ? -14.364 -13.876 6.071 1.00 92.00 92 ARG A C 1
ATOM 722 O O . ARG A 1 92 ? -13.992 -13.917 7.235 1.00 92.00 92 ARG A O 1
ATOM 729 N N . LEU A 1 93 ? -14.207 -12.802 5.303 1.00 93.75 93 LEU A N 1
ATOM 730 C CA . LEU A 1 93 ? -13.417 -11.639 5.713 1.00 93.75 93 LEU A CA 1
ATOM 731 C C . LEU A 1 93 ? -14.281 -10.429 6.064 1.00 93.75 93 LEU A C 1
ATOM 733 O O . LEU A 1 93 ? -13.803 -9.545 6.770 1.00 93.75 93 LEU A O 1
ATOM 737 N N . LEU A 1 94 ? -15.520 -10.385 5.574 1.00 95.88 94 LEU A N 1
ATOM 738 C CA . LEU A 1 94 ? -16.391 -9.222 5.656 1.00 95.88 94 LEU A CA 1
ATOM 739 C C . LEU A 1 94 ? -17.696 -9.537 6.384 1.00 95.88 94 LEU A C 1
ATOM 741 O O . LEU A 1 94 ? -18.252 -10.632 6.257 1.00 95.88 94 LEU A O 1
ATOM 745 N N . ASN A 1 95 ? -18.212 -8.538 7.092 1.00 95.81 95 ASN A N 1
ATOM 746 C CA . ASN A 1 95 ? -19.596 -8.509 7.553 1.00 95.81 95 ASN A CA 1
ATOM 747 C C . ASN A 1 95 ? -20.484 -8.108 6.368 1.00 95.81 95 ASN A C 1
ATOM 749 O O . ASN A 1 95 ? -20.681 -6.924 6.104 1.00 95.81 95 ASN A O 1
ATOM 753 N N . ILE A 1 96 ? -20.949 -9.103 5.606 1.00 94.44 96 ILE A N 1
ATOM 754 C CA . ILE A 1 96 ? -21.630 -8.893 4.317 1.00 94.44 96 ILE A CA 1
ATOM 755 C C . ILE A 1 96 ? -22.873 -8.017 4.460 1.00 94.44 96 ILE A C 1
ATOM 757 O O . ILE A 1 96 ? -23.065 -7.128 3.635 1.00 94.44 96 ILE A O 1
ATOM 761 N N . ASP A 1 97 ? -23.654 -8.213 5.520 1.00 92.75 97 ASP A N 1
ATOM 762 C CA . ASP A 1 97 ? -24.882 -7.449 5.748 1.00 92.75 97 ASP A CA 1
ATOM 763 C C . ASP A 1 97 ? -24.584 -5.951 5.890 1.00 92.75 97 ASP A C 1
ATOM 765 O O . ASP A 1 97 ? -25.171 -5.145 5.172 1.00 92.75 97 ASP A O 1
ATOM 769 N N . ASN A 1 98 ? -23.582 -5.585 6.697 1.00 94.94 98 ASN A N 1
ATOM 770 C CA . ASN A 1 98 ? -23.155 -4.192 6.868 1.00 94.94 98 ASN A CA 1
ATOM 771 C C . ASN A 1 98 ? -22.620 -3.596 5.555 1.00 94.94 98 ASN A C 1
ATOM 773 O O . ASN A 1 98 ? -22.957 -2.473 5.195 1.00 94.94 98 ASN A O 1
ATOM 777 N N . VAL A 1 99 ? -21.813 -4.357 4.806 1.00 94.06 99 VAL A N 1
ATOM 778 C CA . VAL A 1 99 ? -21.251 -3.907 3.518 1.00 94.06 99 VAL A CA 1
ATOM 779 C C . VAL A 1 99 ? -22.350 -3.622 2.491 1.00 94.06 99 VAL A C 1
ATOM 781 O O . VAL A 1 99 ? -22.267 -2.634 1.759 1.00 94.06 99 VAL A O 1
ATOM 784 N N . VAL A 1 100 ? -23.371 -4.482 2.428 1.00 90.56 100 VAL A N 1
ATOM 785 C CA . VAL A 1 100 ? -24.516 -4.324 1.523 1.00 90.56 100 VAL A CA 1
ATOM 786 C C . VAL A 1 100 ? -25.410 -3.176 1.978 1.00 90.56 100 VAL A C 1
ATOM 788 O O . VAL A 1 100 ? -25.762 -2.329 1.159 1.00 90.56 100 VAL A O 1
ATOM 791 N N . GLN A 1 101 ? -25.746 -3.115 3.268 1.00 89.62 101 GLN A N 1
ATOM 792 C CA . GLN A 1 101 ? -26.576 -2.060 3.849 1.00 89.62 101 GLN A CA 1
ATOM 793 C C . GLN A 1 101 ? -25.991 -0.671 3.565 1.00 89.62 101 GLN A C 1
ATOM 795 O O . GLN A 1 101 ? -26.708 0.228 3.113 1.00 89.62 101 GLN A O 1
ATOM 800 N N . ASP A 1 102 ? -24.679 -0.532 3.743 1.00 90.56 102 ASP A N 1
ATOM 801 C CA . ASP A 1 102 ? -23.977 0.736 3.583 1.00 90.56 102 ASP A CA 1
ATOM 802 C C . ASP A 1 102 ? -23.512 0.989 2.142 1.00 90.56 102 ASP A C 1
ATOM 804 O O . ASP A 1 102 ? -22.915 2.024 1.871 1.00 90.56 102 ASP A O 1
ATOM 808 N N . ASN A 1 103 ? -23.802 0.095 1.188 1.00 88.56 103 ASN A N 1
ATOM 809 C CA . ASN A 1 103 ? -23.408 0.205 -0.225 1.00 88.56 103 ASN A CA 1
ATOM 810 C C . ASN A 1 103 ? -21.899 0.454 -0.417 1.00 88.56 103 ASN A C 1
ATOM 812 O O . ASN A 1 103 ? -21.497 1.299 -1.224 1.00 88.56 103 ASN A O 1
ATOM 816 N N . VAL A 1 104 ? -21.058 -0.266 0.329 1.00 91.94 104 VAL A N 1
ATOM 817 C CA . VAL A 1 104 ? -19.597 -0.125 0.258 1.00 91.94 104 VAL A CA 1
ATOM 818 C C . VAL A 1 104 ? -19.040 -0.920 -0.922 1.00 91.94 104 VAL A C 1
ATOM 820 O O . VAL A 1 104 ? -19.337 -2.104 -1.118 1.00 91.94 104 VAL A O 1
ATOM 823 N N . LEU A 1 105 ? -18.194 -0.276 -1.730 1.00 92.31 105 LEU A N 1
ATOM 824 C CA . LEU A 1 105 ? -17.559 -0.937 -2.866 1.00 92.31 105 LEU A CA 1
ATOM 825 C C . LEU A 1 105 ? -16.485 -1.921 -2.390 1.00 92.31 105 LEU A C 1
ATOM 827 O O . LEU A 1 105 ? -15.582 -1.556 -1.633 1.00 92.31 105 LEU A O 1
ATOM 831 N N . VAL A 1 106 ? -16.543 -3.157 -2.891 1.00 94.50 106 VAL A N 1
ATOM 832 C CA . VAL A 1 106 ? -15.559 -4.201 -2.588 1.00 94.50 106 VAL A CA 1
ATOM 833 C C . VAL A 1 106 ? -14.734 -4.511 -3.830 1.00 94.50 106 VAL A C 1
ATOM 835 O O . VAL A 1 106 ? -15.263 -4.776 -4.909 1.00 94.50 106 VAL A O 1
ATOM 838 N N . VAL A 1 107 ? -13.414 -4.508 -3.678 1.00 93.81 107 VAL A N 1
ATOM 839 C CA . VAL A 1 107 ? -12.443 -4.714 -4.755 1.00 93.81 107 VAL A CA 1
ATOM 840 C C . VAL A 1 107 ? -11.484 -5.830 -4.370 1.00 93.81 107 VAL A C 1
ATOM 842 O O . VAL A 1 107 ? -10.985 -5.870 -3.251 1.00 93.81 107 VAL A O 1
ATOM 845 N N . LYS A 1 108 ? -11.168 -6.721 -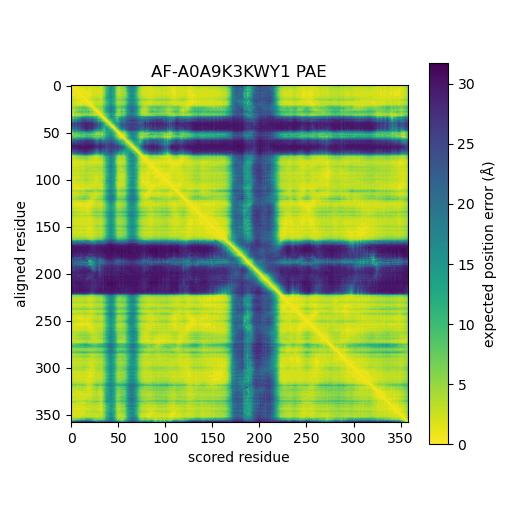5.310 1.00 95.44 108 LYS A N 1
ATOM 846 C CA . LYS A 1 108 ? -10.004 -7.610 -5.217 1.00 95.44 108 LYS A CA 1
ATOM 847 C C . LYS A 1 108 ? -8.857 -6.976 -5.978 1.00 95.44 108 LYS A C 1
ATOM 849 O O . LYS A 1 108 ? -8.993 -6.742 -7.173 1.00 95.44 108 LYS A O 1
ATOM 854 N N . ARG A 1 109 ? -7.741 -6.707 -5.305 1.00 95.81 109 ARG A N 1
ATOM 855 C CA . ARG A 1 109 ? -6.525 -6.194 -5.952 1.00 95.81 109 ARG A CA 1
ATOM 856 C C . ARG A 1 109 ? -5.731 -7.312 -6.626 1.00 95.81 109 ARG A C 1
ATOM 858 O O . ARG A 1 109 ? -5.892 -8.483 -6.286 1.00 95.81 109 ARG A O 1
ATOM 865 N N . PHE A 1 110 ? -4.844 -6.936 -7.544 1.00 97.00 110 PHE A N 1
ATOM 866 C CA . PHE A 1 110 ? -3.951 -7.857 -8.258 1.00 97.00 110 PHE A CA 1
ATOM 867 C C . PHE A 1 110 ? -2.920 -8.572 -7.362 1.00 97.00 110 PHE A C 1
ATOM 869 O O . PHE A 1 110 ? -2.465 -9.669 -7.704 1.00 97.00 110 PHE A O 1
ATOM 876 N N . SER A 1 111 ? -2.543 -7.951 -6.238 1.00 96.75 111 SER A N 1
ATOM 877 C CA . SER A 1 111 ? -1.552 -8.451 -5.281 1.00 96.75 111 SER A CA 1
ATOM 878 C C . SER A 1 111 ? -2.155 -9.384 -4.217 1.00 96.75 111 SER A C 1
ATOM 880 O O . SER A 1 111 ? -3.375 -9.480 -4.028 1.00 96.75 111 SER A O 1
ATOM 882 N N . GLY A 1 112 ? -1.279 -10.115 -3.520 1.00 91.44 112 GLY A N 1
ATOM 883 C CA . GLY A 1 112 ? -1.652 -10.958 -2.379 1.00 91.44 112 GLY A CA 1
ATOM 884 C C . GLY A 1 112 ? -1.925 -10.149 -1.105 1.00 91.44 112 GLY A C 1
ATOM 885 O O . GLY A 1 112 ? -2.074 -8.933 -1.155 1.00 91.44 112 GLY A O 1
ATOM 886 N N . GLY A 1 113 ? -1.963 -10.815 0.052 1.00 87.31 113 GLY A N 1
ATOM 887 C CA . GLY A 1 113 ? -2.093 -10.180 1.374 1.00 87.31 113 GLY A CA 1
ATOM 888 C C . GLY A 1 113 ? -3.529 -10.078 1.908 1.00 87.31 113 GLY A C 1
ATOM 889 O O . GLY A 1 113 ? -4.465 -10.631 1.333 1.00 87.31 113 GLY A O 1
ATOM 890 N N . GLY A 1 114 ? -3.686 -9.380 3.036 1.00 88.94 114 GLY A N 1
ATOM 891 C CA . GLY A 1 114 ? -4.953 -9.262 3.772 1.00 88.94 114 GLY A CA 1
ATOM 892 C C . GLY A 1 114 ? -5.970 -8.293 3.158 1.00 88.94 114 GLY A C 1
ATOM 893 O O . GLY A 1 114 ? -5.768 -7.751 2.070 1.00 88.94 114 GLY A O 1
ATOM 894 N N . THR A 1 115 ? -7.071 -8.068 3.866 1.00 92.75 115 THR A N 1
ATOM 895 C CA . THR A 1 115 ? -8.098 -7.082 3.501 1.00 92.75 115 THR A CA 1
ATOM 896 C C . THR A 1 115 ? -7.883 -5.791 4.279 1.00 92.75 115 THR A C 1
ATOM 898 O O . THR A 1 115 ? -7.549 -5.844 5.460 1.00 92.75 115 THR A O 1
ATOM 901 N N . VAL A 1 116 ? -8.083 -4.651 3.622 1.00 91.19 116 VAL A N 1
ATOM 902 C CA . VAL A 1 116 ? -8.018 -3.319 4.233 1.00 91.19 116 VAL A CA 1
ATOM 903 C C . VAL A 1 116 ? -9.259 -2.517 3.856 1.00 91.19 116 VAL A C 1
ATOM 905 O O . VAL A 1 116 ? -9.751 -2.643 2.732 1.00 91.19 116 VAL A O 1
ATOM 908 N N . VAL A 1 117 ? -9.764 -1.705 4.784 1.00 92.75 117 VAL A N 1
ATOM 909 C CA . VAL A 1 117 ? -10.726 -0.647 4.460 1.00 92.75 117 VAL A CA 1
ATOM 910 C C . VAL A 1 117 ? -9.943 0.632 4.204 1.00 92.75 117 VAL A C 1
ATOM 912 O O . VAL A 1 117 ? -9.036 0.968 4.960 1.00 92.75 117 VAL A O 1
ATOM 915 N N . MET A 1 118 ? -10.259 1.297 3.102 1.00 89.31 118 MET A N 1
ATOM 916 C CA . MET A 1 118 ? -9.544 2.456 2.593 1.00 89.31 118 MET A CA 1
ATOM 917 C C . MET A 1 118 ? -10.490 3.640 2.546 1.00 89.31 118 MET A C 1
ATOM 919 O O . MET A 1 118 ? -11.477 3.602 1.814 1.00 89.31 118 MET A O 1
ATOM 923 N N . ASP A 1 119 ? -10.170 4.680 3.299 1.00 88.44 119 ASP A N 1
ATOM 924 C CA . ASP A 1 119 ? -10.895 5.947 3.320 1.00 88.44 119 ASP A CA 1
ATOM 925 C C . ASP A 1 119 ? -10.042 7.093 2.749 1.00 88.44 119 ASP A C 1
ATOM 927 O O . ASP A 1 119 ? -8.898 6.908 2.319 1.00 88.44 119 ASP A O 1
ATOM 931 N N . HIS A 1 120 ? -10.591 8.308 2.759 1.00 84.94 120 HIS A N 1
ATOM 932 C CA . HIS A 1 120 ? -9.910 9.512 2.269 1.00 84.94 120 HIS A CA 1
ATOM 933 C C . HIS A 1 120 ? -8.652 9.914 3.056 1.00 84.94 120 HIS A C 1
ATOM 935 O O . HIS A 1 120 ? -7.893 10.770 2.591 1.00 84.94 120 HIS A O 1
ATOM 941 N N . ASN A 1 121 ? -8.430 9.326 4.232 1.00 83.69 121 ASN A N 1
ATOM 942 C CA . ASN A 1 121 ? -7.307 9.628 5.111 1.00 83.69 121 ASN A CA 1
ATOM 943 C C . ASN A 1 121 ? -6.229 8.545 5.079 1.00 83.69 121 ASN A C 1
ATOM 945 O O . ASN A 1 121 ? -5.227 8.642 5.783 1.00 83.69 121 ASN A O 1
ATOM 949 N N . SER A 1 122 ? -6.408 7.511 4.268 1.00 81.62 122 SER A N 1
ATOM 950 C CA . SER A 1 122 ? -5.463 6.413 4.173 1.00 81.62 122 SER A CA 1
ATOM 951 C C . SER A 1 122 ? -4.277 6.789 3.273 1.00 81.62 122 SER A C 1
ATOM 953 O O . SER A 1 122 ? -4.445 7.166 2.109 1.00 81.62 122 SER A O 1
ATOM 955 N N . PHE A 1 123 ? -3.053 6.673 3.798 1.00 91.00 123 PHE A N 1
ATOM 956 C CA . PHE A 1 123 ? -1.824 6.994 3.066 1.00 91.00 123 PHE A CA 1
ATOM 957 C C . PHE A 1 123 ? -1.238 5.731 2.438 1.00 91.00 123 PHE A C 1
ATOM 959 O O . PHE A 1 123 ? -1.109 4.708 3.104 1.00 91.00 123 PHE A O 1
ATOM 966 N N . TRP A 1 124 ? -0.868 5.780 1.160 1.00 91.50 124 TRP A N 1
ATOM 967 C CA . TRP A 1 124 ? -0.415 4.588 0.443 1.00 91.50 124 TRP A CA 1
ATOM 968 C C . TRP A 1 124 ? 0.922 4.827 -0.248 1.00 91.50 124 TRP A C 1
ATOM 970 O O . TRP A 1 124 ? 1.130 5.847 -0.918 1.00 91.50 124 TRP A O 1
ATOM 980 N N . THR A 1 125 ? 1.816 3.852 -0.125 1.00 95.75 125 THR A N 1
ATOM 981 C CA . THR A 1 125 ? 3.125 3.831 -0.781 1.00 95.75 125 THR A CA 1
ATOM 982 C C . THR A 1 125 ? 3.276 2.563 -1.600 1.00 95.75 125 THR A C 1
ATOM 984 O O . THR A 1 125 ? 2.772 1.511 -1.214 1.00 95.75 125 THR A O 1
ATOM 987 N N . THR A 1 126 ? 3.968 2.662 -2.727 1.00 97.56 126 THR A N 1
ATOM 988 C CA . THR A 1 126 ? 4.265 1.523 -3.593 1.00 97.56 126 THR A CA 1
ATOM 989 C C . THR A 1 126 ? 5.689 1.643 -4.103 1.00 97.56 126 THR A C 1
ATOM 991 O O . THR A 1 126 ? 6.070 2.685 -4.629 1.00 97.56 126 THR A O 1
ATOM 994 N N . LEU A 1 127 ? 6.458 0.573 -3.937 1.00 97.94 127 LEU A N 1
ATOM 995 C CA . LEU A 1 127 ? 7.812 0.392 -4.437 1.00 97.94 127 LEU A CA 1
ATOM 996 C C . LEU A 1 127 ? 7.773 -0.728 -5.477 1.00 97.94 127 LEU A C 1
ATOM 998 O O . LEU A 1 127 ? 7.307 -1.830 -5.183 1.00 97.94 127 LEU A O 1
ATOM 1002 N N . ILE A 1 128 ? 8.233 -0.444 -6.688 1.00 98.19 128 ILE A N 1
ATOM 1003 C CA . ILE A 1 128 ? 8.373 -1.413 -7.775 1.00 98.19 128 ILE A CA 1
ATOM 1004 C C . ILE A 1 128 ? 9.856 -1.518 -8.084 1.00 98.19 128 ILE A C 1
ATOM 1006 O O . ILE A 1 128 ? 10.460 -0.526 -8.488 1.00 98.19 128 ILE A O 1
ATOM 1010 N N . GLY A 1 129 ? 10.421 -2.705 -7.887 1.00 96.31 129 GLY A N 1
ATOM 1011 C CA . GLY A 1 129 ? 11.832 -2.982 -8.122 1.00 96.31 129 GLY A CA 1
ATOM 1012 C C . GLY A 1 129 ? 12.033 -4.044 -9.194 1.00 96.31 129 GLY A C 1
ATOM 1013 O O . GLY A 1 129 ? 11.295 -5.031 -9.265 1.00 96.31 129 GLY A O 1
ATOM 1014 N N . ARG A 1 130 ? 13.050 -3.861 -10.034 1.00 97.06 130 ARG A N 1
ATOM 1015 C CA . ARG A 1 130 ? 13.532 -4.866 -10.981 1.00 97.06 130 ARG A CA 1
ATOM 1016 C C . ARG A 1 130 ? 14.587 -5.722 -10.314 1.00 97.06 130 ARG A C 1
ATOM 1018 O O . ARG A 1 130 ? 15.506 -5.216 -9.683 1.00 97.06 130 ARG A O 1
ATOM 1025 N N . THR A 1 131 ? 14.472 -7.036 -10.476 1.00 95.38 131 THR A N 1
ATOM 1026 C CA . THR A 1 131 ? 15.356 -7.993 -9.794 1.00 95.38 131 THR A CA 1
ATOM 1027 C C . THR A 1 131 ? 16.831 -7.748 -10.120 1.00 95.38 131 THR A C 1
ATOM 1029 O O . THR A 1 131 ? 17.673 -7.874 -9.242 1.00 95.38 131 THR A O 1
ATOM 1032 N N . ASN A 1 132 ? 17.140 -7.342 -11.355 1.00 94.44 132 ASN A N 1
ATOM 1033 C CA . ASN A 1 132 ? 18.516 -7.060 -11.771 1.00 94.44 132 ASN A CA 1
ATOM 1034 C C . ASN A 1 132 ? 19.113 -5.821 -11.084 1.00 94.44 132 ASN A C 1
ATOM 1036 O O . ASN A 1 132 ? 20.320 -5.784 -10.869 1.00 94.44 132 ASN A O 1
ATOM 1040 N N . ASP A 1 133 ? 18.280 -4.843 -10.723 1.00 94.44 133 ASP A N 1
ATOM 1041 C CA . ASP A 1 133 ? 18.717 -3.607 -10.063 1.00 94.44 133 ASP A CA 1
ATOM 1042 C C . ASP A 1 133 ? 18.797 -3.778 -8.537 1.00 94.44 133 ASP A C 1
ATOM 1044 O O . ASP A 1 133 ? 19.481 -3.023 -7.850 1.00 94.44 133 ASP A O 1
ATOM 1048 N N . PHE A 1 134 ? 18.123 -4.804 -8.006 1.00 93.75 134 PHE A N 1
ATOM 1049 C CA . PHE A 1 134 ? 18.080 -5.146 -6.585 1.00 93.75 134 PHE A CA 1
ATOM 1050 C C . PHE A 1 134 ? 18.501 -6.607 -6.346 1.00 93.75 134 PHE A C 1
ATOM 1052 O O . PHE A 1 134 ? 17.695 -7.402 -5.856 1.00 93.75 134 PHE A O 1
ATOM 1059 N N . PRO A 1 135 ? 19.757 -6.989 -6.656 1.00 91.62 135 PRO A N 1
ATOM 1060 C CA . PRO A 1 135 ? 20.206 -8.383 -6.590 1.00 91.62 135 PRO A CA 1
ATOM 1061 C C . PRO A 1 135 ? 20.237 -8.957 -5.165 1.00 91.62 135 PRO A C 1
ATOM 1063 O O . PRO A 1 135 ? 20.261 -10.170 -5.001 1.00 91.62 135 PRO A O 1
ATOM 1066 N N . SER A 1 136 ? 20.241 -8.105 -4.134 1.00 91.69 136 SER A N 1
ATOM 1067 C CA . SER A 1 136 ? 20.158 -8.508 -2.724 1.00 91.69 136 SER A CA 1
ATOM 1068 C C . SER A 1 136 ? 18.723 -8.680 -2.213 1.00 91.69 136 SER A C 1
ATOM 1070 O O . SER A 1 136 ? 18.529 -9.123 -1.081 1.00 91.69 136 SER A O 1
ATOM 1072 N N . VAL A 1 137 ? 17.718 -8.315 -3.017 1.00 95.56 137 VAL A N 1
ATOM 1073 C CA . VAL A 1 137 ? 16.302 -8.433 -2.663 1.00 95.56 137 VAL A CA 1
ATOM 1074 C C . VAL A 1 137 ? 15.733 -9.651 -3.363 1.00 95.56 137 VAL A C 1
ATOM 1076 O O . VAL A 1 137 ? 15.355 -9.617 -4.537 1.00 95.56 137 VAL A O 1
ATOM 1079 N N . GLU A 1 138 ? 15.649 -10.742 -2.615 1.00 95.56 138 GLU A N 1
ATOM 1080 C CA . GLU A 1 138 ? 15.052 -11.965 -3.115 1.00 95.56 138 GLU A CA 1
ATOM 1081 C C . GLU A 1 138 ? 13.557 -11.742 -3.402 1.00 95.56 138 GLU A C 1
ATOM 1083 O O . GLU A 1 138 ? 12.848 -11.120 -2.600 1.00 95.56 138 GLU A O 1
ATOM 1088 N N . PRO A 1 139 ? 13.023 -12.254 -4.526 1.00 92.94 139 PRO A N 1
ATOM 1089 C CA . PRO A 1 139 ? 11.673 -11.949 -4.987 1.00 92.94 139 PRO A CA 1
ATOM 1090 C C . PRO A 1 139 ? 10.609 -12.771 -4.238 1.00 92.94 139 PRO A C 1
ATOM 1092 O O . PRO A 1 139 ? 9.780 -13.449 -4.843 1.00 92.94 139 PRO A O 1
ATOM 1095 N N . TYR A 1 140 ? 10.611 -12.711 -2.907 1.00 94.38 140 TYR A N 1
ATOM 1096 C CA . TYR A 1 140 ? 9.577 -13.262 -2.038 1.00 94.38 140 TYR A CA 1
ATOM 1097 C C . TYR A 1 140 ? 9.183 -12.255 -0.945 1.00 94.38 140 TYR A C 1
ATOM 1099 O O . TYR A 1 140 ? 9.989 -11.407 -0.558 1.00 94.38 140 TYR A O 1
ATOM 1107 N N . PRO A 1 141 ? 7.946 -12.332 -0.406 1.00 94.69 141 PRO A N 1
ATOM 1108 C CA . PRO A 1 141 ? 7.374 -11.277 0.433 1.00 94.69 141 PRO A CA 1
ATOM 1109 C C . PRO A 1 141 ? 8.261 -10.808 1.587 1.00 94.69 141 PRO A C 1
ATOM 1111 O O . PRO A 1 141 ? 8.407 -9.607 1.796 1.00 94.69 141 PRO A O 1
ATOM 1114 N N . ARG A 1 142 ? 8.858 -11.746 2.331 1.00 94.81 142 ARG A N 1
ATOM 1115 C CA . ARG A 1 142 ? 9.630 -11.428 3.535 1.00 94.81 142 ARG A CA 1
ATOM 1116 C C . ARG A 1 142 ? 10.906 -10.639 3.231 1.00 94.81 142 ARG A C 1
ATOM 1118 O O . ARG A 1 142 ? 11.104 -9.616 3.875 1.00 94.81 142 ARG A O 1
ATOM 1125 N N . SER A 1 143 ? 11.697 -11.054 2.238 1.00 96.56 143 SER A N 1
ATOM 1126 C CA . SER A 1 143 ? 12.924 -10.337 1.853 1.00 96.56 143 SER A CA 1
ATOM 1127 C C . SER A 1 143 ? 12.607 -8.921 1.375 1.00 96.56 143 SER A C 1
ATOM 1129 O O . SER A 1 143 ? 13.236 -7.964 1.817 1.00 96.56 143 SER A O 1
ATOM 1131 N N . ILE A 1 144 ? 11.553 -8.765 0.569 1.00 97.69 144 ILE A N 1
ATOM 1132 C CA . ILE A 1 144 ? 11.116 -7.449 0.097 1.00 97.69 144 ILE A CA 1
ATOM 1133 C C . ILE A 1 144 ? 10.690 -6.552 1.271 1.00 97.69 144 ILE A C 1
ATOM 1135 O O . ILE A 1 144 ? 11.052 -5.381 1.299 1.00 97.69 144 ILE A O 1
ATOM 1139 N N . MET A 1 145 ? 9.942 -7.085 2.247 1.00 96.62 145 MET A N 1
ATOM 1140 C CA . MET A 1 145 ? 9.523 -6.328 3.436 1.00 96.62 145 MET A CA 1
ATOM 1141 C C . MET A 1 145 ? 10.695 -5.918 4.326 1.00 96.62 145 MET A C 1
ATOM 1143 O O . MET A 1 145 ? 10.701 -4.798 4.831 1.00 96.62 145 MET A O 1
ATOM 1147 N N . GLU A 1 146 ? 11.660 -6.813 4.541 1.00 97.31 146 GLU A N 1
ATOM 1148 C CA . GLU A 1 146 ? 12.876 -6.519 5.306 1.00 97.31 146 GLU A CA 1
ATOM 1149 C C . GLU A 1 146 ? 13.675 -5.408 4.635 1.00 97.31 146 GLU A C 1
ATOM 1151 O O . GLU A 1 146 ? 14.006 -4.418 5.284 1.00 97.31 146 GLU A O 1
ATOM 1156 N N . TRP A 1 147 ? 13.879 -5.522 3.323 1.00 97.06 147 TRP A N 1
ATOM 1157 C CA . TRP A 1 147 ? 14.542 -4.497 2.533 1.00 97.06 147 TRP A CA 1
ATOM 1158 C C . TRP A 1 147 ? 13.825 -3.146 2.620 1.00 97.06 147 TRP A C 1
ATOM 1160 O O . TRP A 1 147 ? 14.458 -2.137 2.911 1.00 97.06 147 TRP A O 1
ATOM 1170 N N . SER A 1 148 ? 12.504 -3.095 2.421 1.00 97.06 148 SER A N 1
ATOM 1171 C CA . SER A 1 148 ? 11.783 -1.818 2.454 1.00 97.06 148 SER A CA 1
ATOM 1172 C C . SER A 1 148 ? 11.701 -1.224 3.860 1.00 97.06 148 SER A C 1
ATOM 1174 O O . SER A 1 148 ? 11.665 -0.002 4.002 1.00 97.06 148 SER A O 1
ATOM 1176 N N . ALA A 1 149 ? 11.681 -2.059 4.904 1.00 97.25 149 ALA A N 1
ATOM 1177 C CA . ALA A 1 149 ? 11.762 -1.602 6.287 1.00 97.25 149 ALA A CA 1
ATOM 1178 C C . ALA A 1 149 ? 13.120 -0.965 6.598 1.00 97.25 149 ALA A C 1
ATOM 1180 O O . ALA A 1 149 ? 13.153 0.063 7.267 1.00 97.25 149 ALA A O 1
ATOM 1181 N N . ASP A 1 150 ? 14.209 -1.558 6.113 1.00 93.88 150 ASP A N 1
ATOM 1182 C CA . ASP A 1 150 ? 15.574 -1.110 6.383 1.00 93.88 150 ASP A CA 1
ATOM 1183 C C . ASP A 1 150 ? 15.970 0.089 5.506 1.00 93.88 150 ASP A C 1
ATOM 1185 O O . ASP A 1 150 ? 16.241 1.180 6.009 1.00 93.88 150 ASP A O 1
ATOM 1189 N N . ALA A 1 151 ? 15.901 -0.076 4.184 1.00 92.94 151 ALA A N 1
ATOM 1190 C CA . ALA A 1 151 ? 16.400 0.902 3.222 1.00 92.94 151 ALA A CA 1
ATOM 1191 C C . ALA A 1 151 ? 15.500 2.141 3.082 1.00 92.94 151 ALA A C 1
ATOM 1193 O O . ALA A 1 151 ? 15.978 3.227 2.771 1.00 92.94 151 ALA A O 1
ATOM 1194 N N . VAL A 1 152 ? 14.186 2.010 3.297 1.00 96.12 152 VAL A N 1
ATOM 1195 C CA . VAL A 1 152 ? 13.240 3.102 3.011 1.00 96.12 152 VAL A CA 1
ATOM 1196 C C . VAL A 1 152 ? 12.543 3.583 4.274 1.00 96.12 152 VAL A C 1
ATOM 1198 O O . VAL A 1 152 ? 12.745 4.716 4.716 1.00 96.12 152 VAL A O 1
ATOM 1201 N N . PHE A 1 153 ? 11.692 2.744 4.861 1.00 97.81 153 PHE A N 1
ATOM 1202 C CA . PHE A 1 153 ? 10.756 3.211 5.876 1.00 97.81 153 PHE A CA 1
ATOM 1203 C C . PHE A 1 153 ? 11.430 3.496 7.218 1.00 97.81 153 PHE A C 1
ATOM 1205 O O . PHE A 1 153 ? 11.077 4.491 7.839 1.00 97.81 153 PHE A O 1
ATOM 1212 N N . GLY A 1 15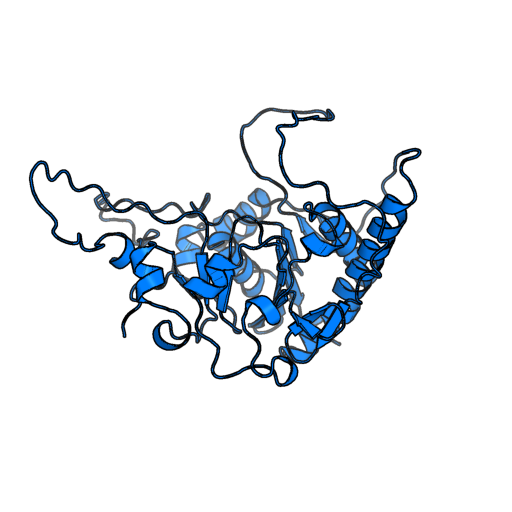4 ? 12.431 2.722 7.641 1.00 96.94 154 GLY A N 1
ATOM 1213 C CA . GLY A 1 154 ? 13.168 2.969 8.884 1.00 96.94 154 GLY A CA 1
ATOM 1214 C C . GLY A 1 154 ? 13.794 4.363 8.908 1.00 96.94 154 GLY A C 1
ATOM 1215 O O . GLY A 1 154 ? 13.466 5.177 9.770 1.00 96.94 154 GLY A O 1
ATOM 1216 N N . SER A 1 155 ? 14.597 4.684 7.888 1.00 95.81 155 SER A N 1
ATOM 1217 C CA . SER A 1 155 ? 15.199 6.015 7.721 1.00 95.81 155 SER A CA 1
ATOM 1218 C C . SER A 1 155 ? 14.146 7.127 7.604 1.00 95.81 155 SER A C 1
ATOM 1220 O O . SER A 1 155 ? 14.285 8.191 8.220 1.00 95.81 155 SER A O 1
ATOM 1222 N N . ALA A 1 156 ? 13.053 6.880 6.871 1.00 97.50 156 ALA A N 1
ATOM 1223 C CA . ALA A 1 156 ? 11.963 7.843 6.730 1.00 97.50 156 ALA A CA 1
ATOM 1224 C C . ALA A 1 156 ? 11.259 8.137 8.068 1.00 97.50 156 ALA A C 1
ATOM 1226 O O . ALA A 1 156 ? 11.009 9.300 8.385 1.00 97.50 156 ALA A O 1
ATOM 1227 N N . PHE A 1 157 ? 10.965 7.117 8.877 1.00 97.25 157 PHE A N 1
ATOM 1228 C CA . PHE A 1 157 ? 10.347 7.298 10.192 1.00 97.25 157 PHE A CA 1
ATOM 1229 C C . PHE A 1 157 ? 11.310 7.926 11.201 1.00 97.25 157 PHE A C 1
ATOM 1231 O O . PHE A 1 157 ? 10.888 8.785 11.971 1.00 97.25 157 PHE A O 1
ATOM 1238 N N . ASP A 1 158 ? 12.601 7.595 11.164 1.00 95.19 158 ASP A N 1
ATOM 1239 C CA . ASP A 1 158 ? 13.606 8.243 12.012 1.00 95.19 158 ASP A CA 1
ATOM 1240 C C . ASP A 1 158 ? 13.703 9.749 11.720 1.00 95.19 158 ASP A C 1
ATOM 1242 O O . ASP A 1 158 ? 13.746 10.574 12.638 1.00 95.19 158 ASP A O 1
ATOM 1246 N N . LYS A 1 159 ? 13.701 10.134 10.435 1.00 94.94 159 LYS A N 1
ATOM 1247 C CA . LYS A 1 159 ? 13.648 11.542 10.009 1.00 94.94 159 LYS A CA 1
ATOM 1248 C C . LYS A 1 159 ? 12.351 12.212 10.458 1.00 94.94 159 LYS A C 1
ATOM 1250 O O . LYS A 1 159 ? 12.410 13.285 11.057 1.00 94.94 159 LYS A O 1
ATOM 1255 N N . LEU A 1 160 ? 11.208 11.574 10.212 1.00 95.31 160 LEU A N 1
ATOM 1256 C CA . LEU A 1 160 ? 9.896 12.097 10.583 1.00 95.31 160 LEU A CA 1
ATOM 1257 C C . LEU A 1 160 ? 9.797 12.344 12.096 1.00 95.31 160 LEU A C 1
ATOM 1259 O O . LEU A 1 160 ? 9.404 13.430 12.514 1.00 95.31 160 LEU A O 1
ATOM 1263 N N . THR A 1 161 ? 10.235 11.382 12.910 1.00 94.38 161 THR A N 1
ATOM 1264 C CA . THR A 1 161 ? 10.292 11.494 14.372 1.00 94.38 161 THR A CA 1
ATOM 1265 C C . THR A 1 161 ? 11.154 12.678 14.808 1.00 94.38 161 THR A C 1
ATOM 1267 O O . THR A 1 161 ? 10.709 13.482 15.625 1.00 94.38 161 THR A O 1
ATOM 1270 N N . ARG A 1 162 ? 12.347 12.867 14.218 1.00 91.50 162 ARG A N 1
ATOM 1271 C CA . ARG A 1 162 ? 13.184 14.046 14.507 1.00 91.50 162 ARG A CA 1
ATOM 1272 C C . ARG A 1 162 ? 12.469 15.357 14.169 1.00 91.50 162 ARG A C 1
ATOM 1274 O O . ARG A 1 162 ? 12.455 16.260 14.999 1.00 91.50 162 ARG A O 1
ATOM 1281 N N . MET A 1 163 ? 11.843 15.456 12.992 1.00 89.56 163 MET A N 1
ATOM 1282 C CA . MET A 1 163 ? 11.115 16.663 12.568 1.00 89.56 163 MET A CA 1
ATOM 1283 C C . MET A 1 163 ? 9.955 17.004 13.515 1.00 89.56 163 MET A C 1
ATOM 1285 O O . MET A 1 163 ? 9.761 18.175 13.858 1.00 89.56 163 MET A O 1
ATOM 1289 N N . THR A 1 164 ? 9.205 15.997 13.967 1.00 87.50 164 THR A N 1
ATOM 1290 C CA . THR A 1 164 ? 8.090 16.177 14.905 1.00 87.50 164 THR A CA 1
ATOM 1291 C C . THR A 1 164 ? 8.578 16.637 16.278 1.00 87.50 164 THR A C 1
ATOM 1293 O O . THR A 1 164 ? 8.056 17.618 16.811 1.00 87.50 164 THR A O 1
ATOM 1296 N N . SER A 1 165 ? 9.633 16.014 16.811 1.00 80.81 165 SER A N 1
ATOM 1297 C CA . SER A 1 165 ? 10.217 16.396 18.102 1.00 80.81 165 SER A CA 1
ATOM 1298 C C . SER A 1 165 ? 10.850 17.791 18.079 1.00 80.81 165 SER A C 1
ATOM 1300 O O . SER A 1 165 ? 10.747 18.525 19.056 1.00 80.81 165 SER A O 1
ATOM 1302 N N . THR A 1 166 ? 11.463 18.214 16.967 1.00 70.38 166 THR A N 1
ATOM 1303 C CA . THR A 1 166 ? 11.997 19.581 16.831 1.00 70.38 166 THR A CA 1
ATOM 1304 C C . THR A 1 166 ? 10.886 20.623 16.704 1.00 70.38 166 THR A C 1
ATOM 1306 O O . THR A 1 166 ? 10.983 21.695 17.292 1.00 70.38 166 THR A O 1
ATOM 1309 N N . THR A 1 167 ? 9.794 20.319 15.997 1.00 59.09 167 THR A N 1
ATOM 1310 C CA . THR A 1 167 ? 8.664 21.257 15.846 1.00 59.09 167 THR A CA 1
ATOM 1311 C C . THR A 1 167 ? 7.954 21.523 17.180 1.00 59.09 167 THR A C 1
ATOM 1313 O O . THR A 1 167 ? 7.482 22.637 17.402 1.00 59.09 167 THR A O 1
ATOM 1316 N N . ALA A 1 168 ? 7.938 20.547 18.098 1.00 55.84 168 ALA A N 1
ATOM 1317 C CA . ALA A 1 168 ? 7.461 20.744 19.470 1.00 55.84 168 ALA A CA 1
ATOM 1318 C C . ALA A 1 168 ? 8.337 21.729 20.275 1.00 55.84 168 ALA A C 1
ATOM 1320 O O . ALA A 1 168 ? 7.831 22.436 21.143 1.00 55.84 168 ALA A O 1
ATOM 1321 N N . THR A 1 169 ? 9.630 21.824 19.950 1.00 45.94 169 THR A N 1
ATOM 1322 C CA . THR A 1 169 ? 10.616 22.663 20.658 1.00 45.94 169 THR A CA 1
ATOM 1323 C C . THR A 1 169 ? 10.843 24.023 19.982 1.00 45.94 169 THR A C 1
ATOM 1325 O O . THR A 1 169 ? 11.344 24.955 20.606 1.00 45.94 169 THR A O 1
ATOM 1328 N N . THR A 1 170 ? 10.482 24.175 18.704 1.00 38.44 170 THR A N 1
ATOM 1329 C CA . THR A 1 170 ? 10.871 25.324 17.870 1.00 38.44 170 THR A CA 1
ATOM 1330 C C . THR A 1 170 ? 9.658 25.986 17.204 1.00 38.44 170 THR A C 1
ATOM 1332 O O . THR A 1 170 ? 9.533 26.031 15.983 1.00 38.44 170 THR A O 1
ATOM 1335 N N . GLN A 1 171 ? 8.781 26.601 18.004 1.00 40.44 171 GLN A N 1
ATOM 1336 C CA . GLN A 1 171 ? 7.967 27.743 17.554 1.00 40.44 171 GLN A CA 1
ATOM 1337 C C . GLN A 1 171 ? 8.805 29.039 17.518 1.00 40.44 171 GLN A C 1
ATOM 1339 O O . GLN A 1 171 ? 8.371 30.074 18.004 1.00 40.44 171 GLN A O 1
ATOM 1344 N N . THR A 1 172 ? 10.009 29.028 16.939 1.00 35.03 172 THR A N 1
ATOM 1345 C CA . THR A 1 172 ? 10.735 30.260 16.587 1.00 35.03 172 THR A CA 1
ATOM 1346 C C . THR A 1 172 ? 11.619 30.032 15.355 1.00 35.03 172 THR A C 1
ATOM 1348 O O . THR A 1 172 ? 12.591 29.291 15.381 1.00 35.03 172 THR A O 1
ATOM 1351 N N . ASN A 1 173 ? 11.284 30.756 14.284 1.00 32.94 173 ASN A N 1
ATOM 1352 C CA . ASN A 1 173 ? 12.114 31.096 13.118 1.00 32.94 173 ASN A CA 1
ATOM 1353 C C . ASN A 1 173 ? 12.295 30.060 11.982 1.00 32.94 173 ASN A C 1
ATOM 1355 O O . ASN A 1 173 ? 13.023 29.079 12.072 1.00 32.94 173 ASN A O 1
ATOM 1359 N N . LYS A 1 174 ? 11.678 30.385 10.832 1.00 32.78 174 LYS A N 1
ATOM 1360 C CA . LYS A 1 174 ? 11.885 29.788 9.496 1.00 32.78 174 LYS A CA 1
ATOM 1361 C C . LYS A 1 174 ? 13.119 30.377 8.798 1.00 32.78 174 LYS A C 1
ATOM 1363 O O . LYS A 1 174 ? 13.330 31.581 8.927 1.00 32.78 174 LYS A O 1
ATOM 1368 N N . LYS A 1 175 ? 13.774 29.607 7.910 1.00 30.14 175 LYS A N 1
ATOM 1369 C CA . LYS A 1 175 ? 14.345 30.089 6.625 1.00 30.14 175 LYS A CA 1
ATOM 1370 C C . LYS A 1 175 ? 14.574 28.952 5.598 1.00 30.14 175 LYS A C 1
ATOM 1372 O O . LYS A 1 175 ? 14.862 27.825 5.981 1.00 30.14 175 LYS A O 1
ATOM 1377 N N . HIS A 1 176 ? 14.377 29.299 4.316 1.00 32.69 176 HIS A N 1
ATOM 1378 C CA . HIS A 1 176 ? 14.591 28.553 3.049 1.00 32.69 176 HIS A CA 1
ATOM 1379 C C . HIS A 1 176 ? 16.090 28.267 2.784 1.00 32.69 176 HIS A C 1
ATOM 1381 O O . HIS A 1 176 ? 16.904 28.963 3.379 1.00 32.69 176 HIS A O 1
ATOM 1387 N N . GLY A 1 177 ? 16.594 27.365 1.926 1.00 30.56 177 GLY A N 1
ATOM 1388 C CA . GLY A 1 177 ? 16.138 26.529 0.792 1.00 30.56 177 GLY A CA 1
ATOM 1389 C C . GLY A 1 177 ? 17.302 26.473 -0.240 1.00 30.56 177 GLY A C 1
ATOM 1390 O O . GLY A 1 177 ? 18.043 27.449 -0.266 1.00 30.56 177 GLY A O 1
ATOM 1391 N N . MET A 1 178 ? 17.504 25.394 -1.025 1.00 27.58 178 MET A N 1
ATOM 1392 C CA . MET A 1 178 ? 18.140 25.353 -2.381 1.00 27.58 178 MET A CA 1
ATOM 1393 C C . MET A 1 178 ? 18.346 23.905 -2.902 1.00 27.58 178 MET A C 1
ATOM 1395 O O . MET A 1 178 ? 18.595 23.004 -2.103 1.00 27.58 178 MET A O 1
ATOM 1399 N N . ASP A 1 179 ? 18.260 23.730 -4.231 1.00 28.14 179 ASP A N 1
ATOM 1400 C CA . ASP A 1 179 ? 18.246 22.460 -4.996 1.00 28.14 179 ASP A CA 1
ATOM 1401 C C . ASP A 1 179 ? 19.640 21.991 -5.509 1.00 28.14 179 ASP A C 1
ATOM 1403 O O . ASP A 1 179 ? 20.509 22.841 -5.731 1.00 28.14 179 ASP A O 1
ATOM 1407 N N . PRO A 1 180 ? 19.857 20.676 -5.774 1.00 34.03 180 PRO A N 1
ATOM 1408 C CA . PRO A 1 180 ? 21.079 20.128 -6.385 1.00 34.03 180 PRO A CA 1
ATOM 1409 C C . PRO A 1 180 ? 20.881 19.512 -7.813 1.00 34.03 180 PRO A C 1
ATOM 1411 O O . PRO A 1 180 ? 19.758 19.483 -8.318 1.00 34.03 180 PRO A O 1
ATOM 1414 N N . PRO A 1 181 ? 21.973 19.085 -8.500 1.00 32.53 181 PRO A N 1
ATOM 1415 C CA . PRO A 1 181 ? 22.068 18.831 -9.954 1.00 32.53 181 PRO A CA 1
ATOM 1416 C C . PRO A 1 181 ? 21.845 17.341 -10.362 1.00 32.53 181 PRO A C 1
ATOM 1418 O O . PRO A 1 181 ? 21.628 16.529 -9.474 1.00 32.53 181 PRO A O 1
ATOM 1421 N N . PRO A 1 182 ? 21.869 16.958 -11.670 1.00 31.58 182 PRO A N 1
ATOM 1422 C CA . PRO A 1 182 ? 21.131 15.777 -12.166 1.00 31.58 182 PRO A CA 1
ATOM 1423 C C . PRO A 1 182 ? 21.920 14.488 -12.530 1.00 31.58 182 PRO A C 1
ATOM 1425 O O . PRO A 1 182 ? 22.897 14.560 -13.280 1.00 31.58 182 PRO A O 1
ATOM 1428 N N . GLY A 1 183 ? 21.340 13.316 -12.186 1.00 30.64 183 GLY A N 1
ATOM 1429 C CA . GLY A 1 183 ? 21.202 12.072 -12.993 1.00 30.64 183 GLY A CA 1
ATOM 1430 C C . GLY A 1 183 ? 21.047 10.724 -12.222 1.00 30.64 183 GLY A C 1
ATOM 1431 O O . GLY A 1 183 ? 21.905 10.402 -11.414 1.00 30.64 183 GLY A O 1
ATOM 1432 N N . SER A 1 184 ? 20.143 9.765 -12.544 1.00 39.41 184 SER A N 1
ATOM 1433 C CA . SER A 1 184 ? 18.657 9.751 -12.399 1.00 39.41 184 SER A CA 1
ATOM 1434 C C . SER A 1 184 ? 18.059 8.312 -12.263 1.00 39.41 184 SER A C 1
ATOM 1436 O O . SER A 1 184 ? 18.395 7.445 -13.070 1.00 39.41 184 SER A O 1
ATOM 1438 N N . VAL A 1 185 ? 17.082 8.099 -11.361 1.00 42.84 185 VAL A N 1
ATOM 1439 C CA . VAL A 1 185 ? 16.154 6.940 -11.182 1.00 42.84 185 VAL A CA 1
ATOM 1440 C C . VAL A 1 185 ? 14.730 7.482 -10.939 1.00 42.84 185 VAL A C 1
ATOM 1442 O O . VAL A 1 185 ? 14.598 8.448 -10.224 1.00 42.84 185 VAL A O 1
ATOM 1445 N N . LYS A 1 186 ? 13.625 6.954 -11.492 1.00 36.75 186 LYS A N 1
ATOM 1446 C CA . LYS A 1 186 ? 12.311 7.668 -11.541 1.00 36.75 186 LYS A CA 1
ATOM 1447 C C . LYS A 1 186 ? 11.413 7.570 -10.277 1.00 36.75 186 LYS A C 1
ATOM 1449 O O . LYS A 1 186 ? 11.228 6.494 -9.721 1.00 36.75 186 LYS A O 1
ATOM 1454 N N . THR A 1 187 ? 10.747 8.674 -9.906 1.00 35.62 187 THR A N 1
ATOM 1455 C CA . THR A 1 187 ? 9.757 8.822 -8.811 1.00 35.62 187 THR A CA 1
ATOM 1456 C C . THR A 1 187 ? 8.466 9.487 -9.302 1.00 35.62 187 THR A C 1
ATOM 1458 O O . THR A 1 187 ? 8.494 10.479 -10.020 1.00 35.62 187 THR A O 1
ATOM 1461 N N . LEU A 1 188 ? 7.298 8.982 -8.892 1.00 36.50 188 LEU A N 1
ATOM 1462 C CA . LEU A 1 188 ? 5.991 9.598 -9.152 1.00 36.50 188 LEU A CA 1
ATOM 1463 C C . LEU A 1 188 ? 5.385 10.090 -7.830 1.00 36.50 188 LEU A C 1
ATOM 1465 O O . LEU A 1 188 ? 4.914 9.289 -7.018 1.00 36.50 188 LEU A O 1
ATOM 1469 N N . ILE A 1 189 ? 5.344 11.411 -7.622 1.00 40.25 189 ILE A N 1
ATOM 1470 C CA . ILE A 1 189 ? 4.531 11.998 -6.547 1.00 40.25 189 ILE A CA 1
ATOM 1471 C C . ILE A 1 189 ? 3.120 12.240 -7.084 1.00 40.25 189 ILE A C 1
ATOM 1473 O O . ILE A 1 189 ? 2.920 13.025 -8.011 1.00 40.25 189 ILE A O 1
ATOM 1477 N N . MET A 1 190 ? 2.125 11.616 -6.455 1.00 36.12 190 MET A N 1
ATOM 1478 C CA . MET A 1 190 ? 0.717 11.946 -6.669 1.00 36.12 190 MET A CA 1
ATOM 1479 C C . MET A 1 190 ? 0.271 12.929 -5.586 1.00 36.12 190 MET A C 1
ATOM 1481 O O . MET A 1 190 ? -0.346 12.539 -4.597 1.00 36.12 190 MET A O 1
ATOM 1485 N N . ASP A 1 191 ? 0.610 14.206 -5.749 1.00 34.97 191 ASP A N 1
ATOM 1486 C CA . ASP A 1 191 ? 0.103 15.269 -4.881 1.00 34.97 191 ASP A CA 1
ATOM 1487 C C . ASP A 1 191 ? -0.941 16.066 -5.662 1.00 34.97 191 ASP A C 1
ATOM 1489 O O . ASP A 1 191 ? -0.588 16.860 -6.522 1.00 34.97 191 ASP A O 1
ATOM 1493 N N . THR A 1 192 ? -2.230 15.775 -5.465 1.00 33.66 192 THR A N 1
ATOM 1494 C CA . THR A 1 192 ? -3.317 16.763 -5.612 1.00 33.66 192 THR A CA 1
ATOM 1495 C C . THR A 1 192 ? -4.665 16.198 -5.153 1.00 33.66 192 THR A C 1
ATOM 1497 O O . THR A 1 192 ? -5.179 15.217 -5.689 1.00 33.66 192 THR A O 1
ATOM 1500 N N . LYS A 1 193 ? -5.324 16.932 -4.245 1.00 35.59 193 LYS A N 1
ATOM 1501 C CA . LYS A 1 193 ? -6.781 17.122 -4.304 1.00 35.59 193 LYS A CA 1
ATOM 1502 C C . LYS A 1 193 ? -7.032 18.129 -5.431 1.00 35.59 193 LYS A C 1
ATOM 1504 O O . LYS A 1 193 ? -6.810 19.321 -5.253 1.00 35.59 193 LYS A O 1
ATOM 1509 N N . SER A 1 194 ? -7.372 17.654 -6.624 1.00 35.97 194 SER A N 1
ATOM 1510 C CA . SER A 1 194 ? -7.464 18.498 -7.821 1.00 35.97 194 SER A CA 1
ATOM 1511 C C . SER A 1 194 ? -8.821 19.202 -7.913 1.00 35.97 194 SER A C 1
ATOM 1513 O O . SER A 1 194 ? -9.834 18.540 -8.140 1.00 35.97 194 SER A O 1
ATOM 1515 N N . CYS A 1 195 ? -8.836 20.532 -7.828 1.00 25.30 195 CYS A N 1
ATOM 1516 C CA . CYS A 1 195 ? -9.918 21.337 -8.382 1.00 25.30 195 CYS A CA 1
ATOM 1517 C C . CYS A 1 195 ? -9.342 22.559 -9.119 1.00 25.30 195 CYS A C 1
ATOM 1519 O O . CYS A 1 195 ? -8.690 23.397 -8.504 1.00 25.30 195 CYS A O 1
ATOM 1521 N N . SER A 1 196 ? -9.691 22.650 -10.406 1.00 26.08 196 SER A N 1
ATOM 1522 C CA . SER A 1 196 ? -9.638 23.799 -11.333 1.00 26.08 196 SER A CA 1
ATOM 1523 C C . SER A 1 196 ? -8.332 24.117 -12.099 1.00 26.08 196 SER A C 1
ATOM 1525 O O . SER A 1 196 ? -7.243 23.995 -11.540 1.00 26.08 196 SER A O 1
ATOM 1527 N N . PRO A 1 197 ? -8.435 24.551 -13.380 1.00 38.84 197 PRO A N 1
ATOM 1528 C CA . PRO A 1 197 ? -7.303 24.873 -14.247 1.00 38.84 197 PRO A CA 1
ATOM 1529 C C . PRO A 1 197 ? -7.039 26.388 -14.303 1.00 38.84 197 PRO A C 1
ATOM 1531 O O . PRO A 1 197 ? -7.906 27.114 -14.767 1.00 38.84 197 PRO A O 1
ATOM 1534 N N . THR A 1 198 ? -5.851 26.855 -13.904 1.00 29.08 198 THR A N 1
ATOM 1535 C CA . THR A 1 198 ? -5.182 28.045 -14.481 1.00 29.08 198 THR A CA 1
ATOM 1536 C C . THR A 1 198 ? -3.723 28.149 -14.018 1.00 29.08 198 THR A C 1
ATOM 1538 O O . THR A 1 198 ? -3.411 27.972 -12.845 1.00 29.08 198 THR A O 1
ATOM 1541 N N . GLU A 1 199 ? -2.882 28.451 -15.002 1.00 27.73 199 GLU A N 1
ATOM 1542 C CA . GLU A 1 199 ? -1.532 29.030 -15.058 1.00 27.73 199 GLU A CA 1
ATOM 1543 C C . GLU A 1 199 ? -0.851 29.605 -13.786 1.00 27.73 199 GLU A C 1
ATOM 1545 O O . GLU A 1 199 ? -1.399 30.435 -13.073 1.00 27.73 199 GLU A O 1
ATOM 1550 N N . ASN A 1 200 ? 0.431 29.232 -13.649 1.00 29.31 200 ASN A N 1
ATOM 1551 C CA . ASN A 1 200 ? 1.611 30.021 -13.246 1.00 29.31 200 ASN A CA 1
ATOM 1552 C C . ASN A 1 200 ? 1.685 30.817 -11.913 1.00 29.31 200 ASN A C 1
ATOM 1554 O O . ASN A 1 200 ? 0.941 31.751 -11.641 1.00 29.31 200 ASN A O 1
ATOM 1558 N N . VAL A 1 201 ? 2.816 30.564 -11.230 1.00 28.97 201 VAL A N 1
ATOM 1559 C CA . VAL A 1 201 ? 3.526 31.370 -10.211 1.00 28.97 201 VAL A CA 1
ATOM 1560 C C . VAL A 1 201 ? 2.959 31.360 -8.783 1.00 28.97 201 VAL A C 1
ATOM 1562 O O . VAL A 1 201 ? 1.781 31.563 -8.513 1.00 28.97 201 VAL A O 1
ATOM 1565 N N . GLY A 1 202 ? 3.876 31.100 -7.845 1.00 35.34 202 GLY A N 1
ATOM 1566 C CA . GLY A 1 202 ? 3.605 30.797 -6.448 1.00 35.34 202 GLY A CA 1
ATOM 1567 C C . GLY A 1 202 ? 2.834 31.861 -5.671 1.00 35.34 202 GLY A C 1
ATOM 1568 O O . GLY A 1 202 ? 3.016 33.063 -5.848 1.00 35.34 202 GLY A O 1
ATOM 1569 N N . LYS A 1 203 ? 2.036 31.380 -4.714 1.00 24.58 203 LYS A N 1
ATOM 1570 C CA . LYS A 1 203 ? 1.585 32.139 -3.549 1.00 24.58 203 LYS A CA 1
ATOM 1571 C C . LYS A 1 203 ? 1.212 31.195 -2.409 1.00 24.58 203 LYS A C 1
ATOM 1573 O O . LYS A 1 203 ? 0.584 30.159 -2.605 1.00 24.58 203 LYS A O 1
ATOM 1578 N N . VAL A 1 204 ? 1.618 31.600 -1.210 1.00 33.22 204 VAL A N 1
ATOM 1579 C CA . VAL A 1 204 ? 1.194 31.051 0.080 1.00 33.22 204 VAL A CA 1
ATOM 1580 C C . VAL A 1 204 ? -0.327 31.168 0.188 1.00 33.22 204 VAL A C 1
ATOM 1582 O O . VAL A 1 204 ? -0.862 32.261 0.019 1.00 33.22 204 VAL A O 1
ATOM 1585 N N . LEU A 1 205 ? -1.012 30.065 0.501 1.00 23.64 205 LEU A N 1
ATOM 1586 C CA . LEU A 1 205 ? -2.444 30.062 0.797 1.00 23.64 205 LEU A CA 1
ATOM 1587 C C . LEU A 1 205 ? -2.671 29.726 2.273 1.00 23.64 205 LEU A C 1
ATOM 1589 O O . LEU A 1 205 ? -2.414 28.615 2.733 1.00 23.64 205 LEU A O 1
ATOM 1593 N N . SER A 1 206 ? -3.147 30.722 3.014 1.00 26.31 206 SER A N 1
ATOM 1594 C CA . SER A 1 206 ? -3.784 30.588 4.320 1.00 26.31 206 SER A CA 1
ATOM 1595 C C . SER A 1 206 ? -5.282 30.335 4.127 1.00 26.31 206 SER A C 1
ATOM 1597 O O . SER A 1 206 ? -5.927 31.011 3.328 1.00 26.31 206 SER A O 1
ATOM 1599 N N . PHE A 1 207 ? -5.848 29.390 4.885 1.00 25.95 207 PHE A N 1
ATOM 1600 C CA . PHE A 1 207 ? -7.288 29.108 4.887 1.00 25.95 207 PHE A CA 1
ATOM 1601 C C . PHE A 1 207 ? -7.908 29.311 6.279 1.00 25.95 207 PHE A C 1
ATOM 1603 O O . PHE A 1 207 ? -7.210 29.148 7.286 1.00 25.95 207 PHE A O 1
ATOM 1610 N N . PRO A 1 208 ? -9.200 29.697 6.357 1.00 25.28 208 PRO A N 1
ATOM 1611 C CA . PRO A 1 208 ? -9.822 30.146 7.591 1.00 25.28 208 PRO A CA 1
ATOM 1612 C C . PRO A 1 208 ? -10.100 28.989 8.547 1.00 25.28 208 PRO A C 1
ATOM 1614 O O . PRO A 1 208 ? -10.633 27.945 8.176 1.00 25.28 208 PRO A O 1
ATOM 1617 N N . ASN A 1 209 ? -9.790 29.243 9.812 1.00 29.80 209 ASN A N 1
ATOM 1618 C CA . ASN A 1 209 ? -10.099 28.387 10.940 1.00 29.80 209 ASN A CA 1
ATOM 1619 C C . ASN A 1 209 ? -11.613 28.408 11.231 1.00 29.80 209 ASN A C 1
ATOM 1621 O O . ASN A 1 209 ? -12.184 29.470 11.494 1.00 29.80 209 ASN A O 1
ATOM 1625 N N . ARG A 1 210 ? -12.256 27.237 11.248 1.00 26.89 210 ARG A N 1
ATOM 1626 C CA . ARG A 1 210 ? -13.520 27.024 11.964 1.00 26.89 210 ARG A CA 1
ATOM 1627 C C . ARG A 1 210 ? -13.358 25.852 12.933 1.00 26.89 210 ARG A C 1
ATOM 1629 O O . ARG A 1 210 ? -13.361 24.689 12.550 1.00 26.89 210 ARG A O 1
ATOM 1636 N N . ASN A 1 211 ? -13.206 26.250 14.196 1.00 30.75 211 ASN A N 1
ATOM 1637 C CA . ASN A 1 211 ? -13.262 25.487 15.447 1.00 30.75 211 ASN A CA 1
ATOM 1638 C C . ASN A 1 211 ? -14.475 24.523 15.483 1.00 30.75 211 ASN A C 1
ATOM 1640 O O . ASN A 1 211 ? -15.517 24.850 14.927 1.00 30.75 211 ASN A O 1
ATOM 1644 N N . LYS A 1 212 ? -14.477 23.378 16.179 1.00 30.77 212 LYS A N 1
ATOM 1645 C CA . LYS A 1 212 ? -13.872 23.046 17.479 1.00 30.7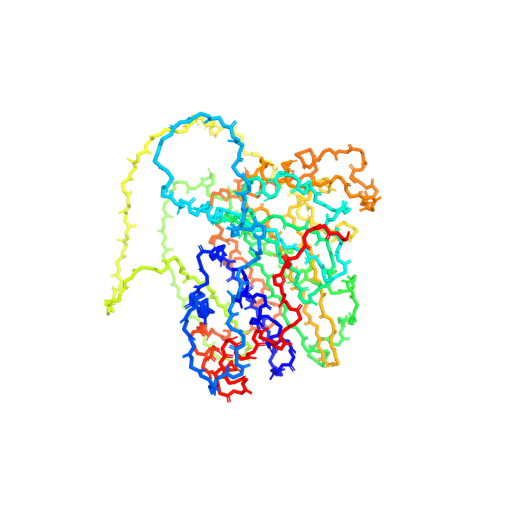7 212 LYS A CA 1
ATOM 1646 C C . LYS A 1 212 ? -13.488 21.556 17.533 1.00 30.77 212 LYS A C 1
ATOM 1648 O O . LYS A 1 212 ? -14.313 20.698 17.241 1.00 30.77 212 LYS A O 1
ATOM 1653 N N . SER A 1 213 ? -12.291 21.256 18.025 1.00 28.78 213 SER A N 1
ATOM 1654 C CA . SER A 1 213 ? -11.947 19.959 18.630 1.00 28.78 213 SER A CA 1
ATOM 1655 C C . SER A 1 213 ? -11.272 20.233 19.981 1.00 28.78 213 SER A C 1
ATOM 1657 O O . SER A 1 213 ? -10.744 21.337 20.162 1.00 28.78 213 SER A O 1
ATOM 1659 N N . PRO A 1 214 ? -11.359 19.314 20.958 1.00 32.91 214 PRO A N 1
ATOM 1660 C CA . PRO A 1 214 ? -10.980 19.599 22.335 1.00 32.91 214 PRO A CA 1
ATOM 1661 C C . PRO A 1 214 ? -9.492 19.935 22.427 1.00 32.91 214 PRO A C 1
ATOM 1663 O O . PRO A 1 214 ? -8.670 19.355 21.720 1.00 32.91 214 PRO A O 1
ATOM 1666 N N . LYS A 1 215 ? -9.159 20.883 23.308 1.00 29.52 215 LYS A N 1
ATOM 1667 C CA . LYS A 1 215 ? -7.778 21.233 23.646 1.00 29.52 215 LYS A CA 1
ATOM 1668 C C . LYS A 1 215 ? -7.071 19.976 24.163 1.00 29.52 215 LYS A C 1
ATOM 1670 O O . LYS A 1 215 ? -7.356 19.547 25.276 1.00 29.52 215 LYS A O 1
ATOM 1675 N N . MET A 1 216 ? -6.172 19.402 23.366 1.00 36.31 216 MET A N 1
ATOM 1676 C CA . MET A 1 216 ? -5.140 18.524 23.905 1.00 36.31 216 MET A CA 1
ATOM 1677 C C . MET A 1 216 ? -4.057 19.403 24.521 1.00 36.31 216 MET A C 1
ATOM 1679 O O . MET A 1 216 ? -3.586 20.361 23.906 1.00 36.31 216 MET A O 1
ATOM 1683 N N . ASP A 1 217 ? -3.755 19.099 25.775 1.00 31.73 217 ASP A N 1
ATOM 1684 C CA . ASP A 1 217 ? -2.732 19.741 26.582 1.00 31.73 217 ASP A CA 1
ATOM 1685 C C . ASP A 1 217 ? -1.350 19.542 25.934 1.00 31.73 217 ASP A C 1
ATOM 1687 O O . ASP A 1 217 ? -0.978 18.432 25.557 1.00 31.73 217 ASP A O 1
ATOM 1691 N N . ALA A 1 218 ? -0.605 20.632 25.762 1.00 37.38 218 ALA A N 1
ATOM 1692 C CA . ALA A 1 218 ? 0.655 20.684 25.017 1.00 37.38 218 ALA A CA 1
ATOM 1693 C C . ALA A 1 218 ? 1.874 20.273 25.871 1.00 37.38 218 ALA A C 1
ATOM 1695 O O . ALA A 1 218 ? 2.991 20.716 25.615 1.00 37.38 218 ALA A O 1
ATOM 1696 N N . SER A 1 219 ? 1.667 19.457 26.906 1.00 33.88 219 SER A N 1
ATOM 1697 C CA . SER A 1 219 ? 2.651 19.193 27.964 1.00 33.88 219 SER A CA 1
ATOM 1698 C C . SER A 1 219 ? 3.268 17.789 27.948 1.00 33.88 219 SER A C 1
ATOM 1700 O O . SER A 1 219 ? 4.056 17.466 28.833 1.00 33.88 219 SER A O 1
ATOM 1702 N N . ILE A 1 220 ? 3.001 16.959 26.933 1.00 41.19 220 ILE A N 1
ATOM 1703 C CA . ILE A 1 220 ? 3.656 15.650 26.795 1.00 41.19 220 ILE A CA 1
ATOM 1704 C C . ILE A 1 220 ? 4.458 15.641 25.495 1.00 41.19 220 ILE A C 1
ATOM 1706 O O . ILE A 1 220 ? 3.899 15.464 24.414 1.00 41.19 220 ILE A O 1
ATOM 1710 N N . VAL A 1 221 ? 5.783 15.785 25.594 1.00 45.44 221 VAL A N 1
ATOM 1711 C CA . VAL A 1 221 ? 6.683 15.238 24.569 1.00 45.44 221 VAL A CA 1
ATOM 1712 C C . VAL A 1 221 ? 6.502 13.724 24.665 1.00 45.44 221 VAL A C 1
ATOM 1714 O O . VAL A 1 221 ? 7.147 13.066 25.477 1.00 45.44 221 VAL A O 1
ATOM 1717 N N . GLN A 1 222 ? 5.511 13.179 23.956 1.00 56.16 222 GLN A N 1
ATOM 1718 C CA . GLN A 1 222 ? 5.338 11.735 23.885 1.00 56.16 222 GLN A CA 1
ATOM 1719 C C . GLN A 1 222 ? 6.579 11.186 23.199 1.00 56.16 222 GLN A C 1
ATOM 1721 O O . GLN A 1 222 ? 6.879 11.577 22.072 1.00 56.16 222 GLN A O 1
ATOM 1726 N N . ASP A 1 223 ? 7.298 10.304 23.890 1.00 81.69 223 ASP A N 1
ATOM 1727 C CA . ASP A 1 223 ? 8.309 9.475 23.252 1.00 81.69 223 ASP A CA 1
ATOM 1728 C C . ASP A 1 223 ? 7.619 8.720 22.110 1.00 81.69 223 ASP A C 1
ATOM 1730 O O . ASP A 1 223 ? 6.699 7.925 22.338 1.00 81.69 223 ASP A O 1
ATOM 1734 N N . ILE A 1 224 ? 7.958 9.083 20.873 1.00 88.44 224 ILE A N 1
ATOM 1735 C CA . ILE A 1 224 ? 7.310 8.532 19.687 1.00 88.44 224 ILE A CA 1
ATOM 1736 C C . ILE A 1 224 ? 7.818 7.095 19.546 1.00 88.44 224 ILE A C 1
ATOM 1738 O O . ILE A 1 224 ? 9.020 6.903 19.342 1.00 88.44 224 ILE A O 1
ATOM 1742 N N . PRO A 1 225 ? 6.948 6.071 19.641 1.00 92.88 225 PRO A N 1
ATOM 1743 C CA . PRO A 1 225 ? 7.421 4.698 19.649 1.00 92.88 225 PRO A CA 1
ATOM 1744 C C . PRO A 1 225 ? 8.102 4.339 18.322 1.00 92.88 225 PRO A C 1
ATOM 1746 O O . PRO A 1 225 ? 7.696 4.786 17.251 1.00 92.88 225 PRO A O 1
ATOM 1749 N N . LYS A 1 226 ? 9.145 3.507 18.382 1.00 95.38 226 LYS A N 1
ATOM 1750 C CA . LYS A 1 226 ? 9.982 3.194 17.215 1.00 95.38 226 LYS A CA 1
ATOM 1751 C C . LYS A 1 226 ? 9.222 2.396 16.143 1.00 95.38 226 LYS A C 1
ATOM 1753 O O . LYS A 1 226 ? 8.502 1.452 16.474 1.00 95.38 226 LYS A O 1
ATOM 1758 N N . PHE A 1 227 ? 9.448 2.730 14.872 1.00 97.44 227 PHE A N 1
ATOM 1759 C CA . PHE A 1 227 ? 9.073 1.910 13.714 1.00 97.44 227 PHE A CA 1
ATOM 1760 C C . PHE A 1 227 ? 9.860 0.589 13.694 1.00 97.44 227 PHE A C 1
ATOM 1762 O O . PHE A 1 227 ? 11.075 0.579 13.903 1.00 97.44 227 PHE A O 1
ATOM 1769 N N . SER A 1 228 ? 9.199 -0.523 13.375 1.00 97.12 228 SER A N 1
ATOM 1770 C CA . SER A 1 228 ? 9.878 -1.770 13.012 1.00 97.12 228 SER A CA 1
ATOM 1771 C C . SER A 1 228 ? 9.015 -2.675 12.130 1.00 97.12 228 SER A C 1
ATOM 1773 O O . SER A 1 228 ? 7.799 -2.510 12.020 1.00 97.12 228 SER A O 1
ATOM 1775 N N . LEU A 1 229 ? 9.656 -3.661 11.499 1.00 96.81 229 LEU A N 1
ATOM 1776 C CA . LEU A 1 229 ? 8.983 -4.802 10.883 1.00 96.81 229 LEU A CA 1
ATOM 1777 C C . LEU A 1 229 ? 8.834 -5.919 11.923 1.00 96.81 229 LEU A C 1
ATOM 1779 O O . LEU A 1 229 ? 9.831 -6.410 12.455 1.00 96.81 229 LEU A O 1
ATOM 1783 N N . ARG A 1 230 ? 7.601 -6.364 12.175 1.00 95.12 230 ARG A N 1
ATOM 1784 C CA . ARG A 1 230 ? 7.297 -7.525 13.021 1.00 95.12 230 ARG A CA 1
ATOM 1785 C C . ARG A 1 230 ? 6.439 -8.502 12.233 1.00 95.12 230 ARG A C 1
ATOM 1787 O O . ARG A 1 230 ? 5.352 -8.155 11.785 1.00 95.12 230 ARG A O 1
ATOM 1794 N N . GLU A 1 231 ? 6.936 -9.724 12.052 1.00 91.56 231 GLU A N 1
ATOM 1795 C CA . GLU A 1 231 ? 6.317 -10.708 11.153 1.00 91.56 231 GLU A CA 1
ATOM 1796 C C . GLU A 1 231 ? 6.033 -10.098 9.761 1.00 91.56 231 GLU A C 1
ATOM 1798 O O . GLU A 1 231 ? 6.960 -9.707 9.065 1.00 91.56 231 GLU A O 1
ATOM 1803 N N . ASN A 1 232 ? 4.783 -9.968 9.326 1.00 91.62 232 ASN A N 1
ATOM 1804 C CA . ASN A 1 232 ? 4.468 -9.397 8.009 1.00 91.62 232 ASN A CA 1
ATOM 1805 C C . ASN A 1 232 ? 3.956 -7.950 8.081 1.00 91.62 232 ASN A C 1
ATOM 1807 O O . ASN A 1 232 ? 3.452 -7.422 7.089 1.00 91.62 232 ASN A O 1
ATOM 1811 N N . ASP A 1 233 ? 4.094 -7.310 9.241 1.00 94.75 233 ASP A N 1
ATOM 1812 C CA . ASP A 1 233 ? 3.450 -6.044 9.557 1.00 94.75 233 ASP A CA 1
ATOM 1813 C C . ASP A 1 233 ? 4.468 -4.969 9.937 1.00 94.75 233 ASP A C 1
ATOM 1815 O O . ASP A 1 233 ? 5.422 -5.209 10.681 1.00 94.75 233 ASP A O 1
ATOM 1819 N N . TYR A 1 234 ? 4.230 -3.747 9.462 1.00 96.75 234 TYR A N 1
ATOM 1820 C CA . TYR A 1 234 ? 4.891 -2.583 10.035 1.00 96.75 234 TYR A CA 1
ATOM 1821 C C . TYR A 1 234 ? 4.187 -2.187 11.323 1.00 96.75 234 TYR A C 1
ATOM 1823 O O . TYR A 1 234 ? 2.966 -1.979 11.350 1.00 96.75 234 TYR A O 1
ATOM 1831 N N . VAL A 1 235 ? 4.977 -2.086 12.389 1.00 96.94 235 VAL A N 1
ATOM 1832 C CA . VAL A 1 235 ? 4.500 -1.809 13.738 1.00 96.94 235 VAL A CA 1
ATOM 1833 C C . VAL A 1 235 ? 5.188 -0.602 14.362 1.00 96.94 235 VAL A C 1
ATOM 1835 O O . VAL A 1 235 ? 6.351 -0.312 14.088 1.00 96.94 235 VAL A O 1
ATOM 1838 N N . LEU A 1 236 ? 4.456 0.082 15.236 1.00 95.44 236 LEU A N 1
ATOM 1839 C CA . LEU A 1 236 ? 4.951 1.152 16.088 1.00 95.44 236 LEU A CA 1
ATOM 1840 C C . LEU A 1 236 ? 5.103 0.621 17.521 1.00 95.44 236 LEU A C 1
ATOM 1842 O O . LEU A 1 236 ? 4.196 -0.026 18.058 1.00 95.44 236 LEU A O 1
ATOM 1846 N N . GLY A 1 237 ? 6.269 0.843 18.131 1.00 93.38 237 GLY A N 1
ATOM 1847 C CA . GLY A 1 237 ? 6.575 0.381 19.492 1.00 93.38 237 GLY A CA 1
ATOM 1848 C C . GLY A 1 237 ? 6.552 -1.142 19.642 1.00 93.38 237 GLY A C 1
ATOM 1849 O O . GLY A 1 237 ? 6.308 -1.657 20.728 1.00 93.38 237 GLY A O 1
ATOM 1850 N N . GLY A 1 238 ? 6.711 -1.875 18.537 1.00 92.81 238 GLY A N 1
ATOM 1851 C CA . GLY A 1 238 ? 6.634 -3.334 18.491 1.00 92.81 238 GLY A CA 1
ATOM 1852 C C . GLY A 1 238 ? 5.224 -3.921 18.622 1.00 92.81 238 GLY A C 1
ATOM 1853 O O . GLY A 1 238 ? 5.050 -5.089 18.294 1.00 92.81 238 GLY A O 1
ATOM 1854 N N . GLN A 1 239 ? 4.217 -3.161 19.060 1.00 91.62 239 GLN A N 1
ATOM 1855 C CA . GLN A 1 239 ? 2.929 -3.720 19.501 1.00 91.62 239 GLN A CA 1
ATOM 1856 C C . GLN A 1 239 ? 1.739 -3.331 18.627 1.00 91.62 239 GLN A C 1
ATOM 1858 O O . GLN A 1 239 ? 0.769 -4.095 18.560 1.00 91.62 239 GLN A O 1
ATOM 1863 N N . PHE A 1 240 ? 1.793 -2.169 17.978 1.00 94.81 240 PHE A N 1
ATOM 1864 C CA . PHE A 1 240 ? 0.653 -1.616 17.254 1.00 94.81 240 PHE A CA 1
ATOM 1865 C C . PHE A 1 240 ? 0.904 -1.629 15.761 1.00 94.81 240 PHE A C 1
ATOM 1867 O O . PHE A 1 240 ? 1.881 -1.054 15.289 1.00 94.81 240 PHE A O 1
ATOM 1874 N N . LYS A 1 241 ? 0.022 -2.277 15.006 1.00 95.44 241 LYS A N 1
ATOM 1875 C CA . LYS A 1 241 ? 0.118 -2.299 13.550 1.00 95.44 241 LYS A CA 1
ATOM 1876 C C . LYS A 1 241 ? -0.310 -0.949 12.986 1.00 95.44 241 LYS A C 1
ATOM 1878 O O . LYS A 1 241 ? -1.395 -0.458 13.276 1.00 95.44 241 LYS A O 1
ATOM 1883 N N . MET A 1 242 ? 0.533 -0.382 12.135 1.00 94.50 242 MET A N 1
ATOM 1884 C CA . MET A 1 242 ? 0.305 0.927 11.506 1.00 94.50 242 MET A CA 1
ATOM 1885 C C . MET A 1 242 ? 0.275 0.855 9.978 1.00 94.50 242 MET A C 1
ATOM 1887 O O . MET A 1 242 ? 0.082 1.869 9.314 1.00 94.50 242 MET A O 1
ATOM 1891 N N . GLY A 1 243 ? 0.505 -0.326 9.402 1.00 91.56 243 GLY A N 1
ATOM 1892 C CA . GLY A 1 243 ? 0.532 -0.508 7.958 1.00 91.56 243 GLY A CA 1
ATOM 1893 C C . GLY A 1 243 ? 0.146 -1.918 7.538 1.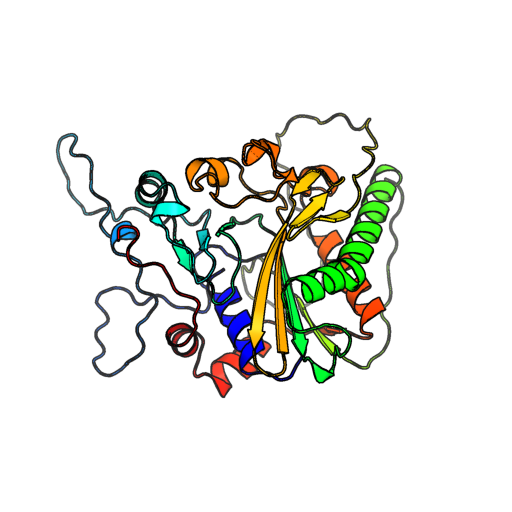00 91.56 243 GLY A C 1
ATOM 1894 O O . GLY A 1 243 ? 0.495 -2.895 8.202 1.00 91.56 243 GLY A O 1
ATOM 1895 N N . GLY A 1 244 ? -0.595 -2.018 6.437 1.00 89.31 244 GLY A N 1
ATOM 1896 C CA . GLY A 1 244 ? -0.905 -3.276 5.764 1.00 89.31 244 GLY A CA 1
ATOM 1897 C C . GLY A 1 244 ? -0.017 -3.461 4.540 1.00 89.31 244 GLY A C 1
ATOM 1898 O O . GLY A 1 244 ? -0.088 -2.655 3.616 1.00 89.31 244 GLY A O 1
ATOM 1899 N N . ASN A 1 245 ? 0.783 -4.526 4.528 1.00 94.69 245 ASN A N 1
ATOM 1900 C CA . ASN A 1 245 ? 1.720 -4.817 3.446 1.00 94.69 245 ASN A CA 1
ATOM 1901 C C . ASN A 1 245 ? 1.127 -5.828 2.459 1.00 94.69 245 ASN A C 1
ATOM 1903 O O . ASN A 1 245 ? 0.467 -6.797 2.853 1.00 94.69 245 ASN A O 1
ATOM 1907 N N . ALA A 1 246 ? 1.409 -5.644 1.174 1.00 96.19 246 ALA A N 1
ATOM 1908 C CA . ALA A 1 246 ? 1.124 -6.640 0.152 1.00 96.19 246 ALA A CA 1
ATOM 1909 C C . ALA A 1 246 ? 2.130 -6.575 -0.999 1.00 96.19 246 ALA A C 1
ATOM 1911 O O . ALA A 1 246 ? 2.693 -5.525 -1.309 1.00 96.19 246 ALA A O 1
ATOM 1912 N N . GLN A 1 247 ? 2.370 -7.732 -1.617 1.00 97.19 247 GLN A N 1
ATOM 1913 C CA . GLN A 1 247 ? 3.351 -7.878 -2.684 1.00 97.19 247 GLN A CA 1
ATOM 1914 C C . GLN A 1 247 ? 2.764 -8.579 -3.908 1.00 97.19 247 GLN A C 1
ATOM 1916 O O . GLN A 1 247 ? 1.825 -9.381 -3.817 1.00 97.19 247 GLN A O 1
ATOM 1921 N N . SER A 1 248 ? 3.350 -8.276 -5.062 1.00 97.88 248 SER A N 1
ATOM 1922 C CA . SER A 1 248 ? 3.140 -8.992 -6.318 1.00 97.88 248 SER A CA 1
ATOM 1923 C C . SER A 1 248 ? 4.492 -9.218 -6.974 1.00 97.88 248 SER A C 1
ATOM 1925 O O . SER A 1 248 ? 5.251 -8.275 -7.164 1.00 97.88 248 SER A O 1
ATOM 1927 N N . ILE A 1 249 ? 4.787 -10.465 -7.322 1.00 97.56 249 ILE A N 1
ATOM 1928 C CA . ILE A 1 249 ? 6.058 -10.862 -7.927 1.00 97.56 249 ILE A CA 1
ATOM 1929 C C . ILE A 1 249 ? 5.775 -11.356 -9.342 1.00 97.56 249 ILE A C 1
ATOM 1931 O O . ILE A 1 249 ? 4.840 -12.128 -9.568 1.00 97.56 249 ILE A O 1
ATOM 1935 N N . VAL A 1 250 ? 6.573 -10.885 -10.294 1.00 96.75 250 VAL A N 1
ATOM 1936 C CA . VAL A 1 250 ? 6.540 -11.291 -11.701 1.00 96.75 250 VAL A CA 1
ATOM 1937 C C . VAL A 1 250 ? 7.950 -11.675 -12.142 1.00 96.75 250 VAL A C 1
ATOM 1939 O O . VAL A 1 250 ? 8.924 -11.499 -11.412 1.00 96.75 250 VAL A O 1
ATOM 1942 N N . LYS A 1 251 ? 8.090 -12.211 -13.355 1.00 95.62 251 LYS A N 1
ATOM 1943 C CA . LYS A 1 251 ? 9.418 -12.477 -13.909 1.00 95.62 251 LYS A CA 1
ATOM 1944 C C . LYS A 1 251 ? 10.191 -11.156 -14.042 1.00 95.62 251 LYS A C 1
ATOM 1946 O O . LYS A 1 251 ? 9.746 -10.268 -14.761 1.00 95.62 251 LYS A O 1
ATOM 1951 N N . GLY A 1 252 ? 11.340 -11.055 -13.374 1.00 95.50 252 GLY A N 1
ATOM 1952 C CA . GLY A 1 252 ? 12.251 -9.908 -13.465 1.00 95.50 252 GLY A CA 1
ATOM 1953 C C . GLY A 1 252 ? 11.877 -8.694 -12.610 1.00 95.50 252 GLY A C 1
ATOM 1954 O O . GLY A 1 252 ? 12.551 -7.670 -12.698 1.00 95.50 252 GLY A O 1
ATOM 1955 N N . GLY A 1 253 ? 10.835 -8.773 -11.780 1.00 97.44 253 GLY A N 1
ATOM 1956 C CA . GLY A 1 253 ? 10.486 -7.661 -10.905 1.00 97.44 253 GLY A CA 1
ATOM 1957 C C . GLY A 1 253 ? 9.473 -8.004 -9.827 1.00 97.44 253 GLY A C 1
ATOM 1958 O O . GLY A 1 253 ? 8.800 -9.036 -9.847 1.00 97.44 253 GLY A O 1
ATOM 1959 N N . TRP A 1 254 ? 9.357 -7.097 -8.874 1.00 98.19 254 TRP A N 1
ATOM 1960 C CA . TRP A 1 254 ? 8.481 -7.219 -7.727 1.00 98.19 254 TRP A CA 1
ATOM 1961 C C . TRP A 1 254 ? 7.862 -5.867 -7.392 1.00 98.19 254 TRP A C 1
ATOM 1963 O O . TRP A 1 254 ? 8.362 -4.804 -7.751 1.00 98.19 254 TRP A O 1
ATOM 1973 N N . LEU A 1 255 ? 6.735 -5.927 -6.699 1.00 98.31 255 LEU A N 1
ATOM 1974 C CA . LEU A 1 255 ? 6.030 -4.782 -6.160 1.00 98.31 255 LEU A CA 1
ATOM 1975 C C . LEU A 1 255 ? 5.783 -5.015 -4.679 1.00 98.31 255 LEU A C 1
ATOM 1977 O O . LEU A 1 255 ? 5.336 -6.095 -4.290 1.00 98.31 255 LEU A O 1
ATOM 1981 N N . HIS A 1 256 ? 6.019 -3.980 -3.886 1.00 97.88 256 HIS A N 1
ATOM 1982 C CA . HIS A 1 256 ? 5.661 -3.882 -2.483 1.00 97.88 256 HIS A CA 1
ATOM 1983 C C . HIS A 1 256 ? 4.833 -2.627 -2.277 1.00 97.88 256 HIS A C 1
ATOM 1985 O O . HIS A 1 256 ? 5.326 -1.526 -2.505 1.00 97.88 256 HIS A O 1
ATOM 1991 N N . HIS A 1 257 ? 3.592 -2.783 -1.832 1.00 96.69 257 HIS A N 1
ATOM 1992 C CA . HIS A 1 257 ? 2.786 -1.646 -1.425 1.00 96.69 257 HIS A CA 1
ATOM 1993 C C . HIS A 1 257 ? 2.328 -1.742 0.021 1.00 96.69 257 HIS A C 1
ATOM 1995 O O . HIS A 1 257 ? 2.135 -2.833 0.567 1.00 96.69 257 HIS A O 1
ATOM 2001 N N . THR A 1 258 ? 2.160 -0.568 0.614 1.00 95.75 258 THR A N 1
ATOM 2002 C CA . THR A 1 258 ? 1.823 -0.400 2.017 1.00 95.75 258 THR A CA 1
ATOM 2003 C C . THR A 1 258 ? 0.713 0.617 2.150 1.00 95.75 258 THR A C 1
ATOM 2005 O O . THR A 1 258 ? 0.854 1.769 1.738 1.00 95.75 258 THR A O 1
ATOM 2008 N N . SER A 1 259 ? -0.377 0.201 2.785 1.00 93.19 259 SER A N 1
ATOM 2009 C CA . SER A 1 259 ? -1.427 1.097 3.258 1.00 93.19 259 SER A CA 1
ATOM 2010 C C . SER A 1 259 ? -1.110 1.512 4.695 1.00 93.19 259 SER A C 1
ATOM 2012 O O . SER A 1 259 ? -1.393 0.762 5.633 1.00 93.19 259 SER A O 1
ATOM 2014 N N . PHE A 1 260 ? -0.491 2.675 4.876 1.00 94.44 260 PHE A N 1
ATOM 2015 C CA . PHE A 1 260 ? -0.256 3.255 6.193 1.00 94.44 260 PHE A CA 1
ATOM 2016 C C . PHE A 1 260 ? -1.548 3.856 6.753 1.00 94.44 260 PHE A C 1
ATOM 2018 O O . PHE A 1 260 ? -2.226 4.665 6.112 1.00 94.44 260 PHE A O 1
ATOM 2025 N N . LEU A 1 261 ? -1.861 3.464 7.982 1.00 92.94 261 LEU A N 1
ATOM 2026 C CA . LEU A 1 261 ? -3.027 3.902 8.733 1.00 92.94 261 LEU A CA 1
ATOM 2027 C C . LEU A 1 261 ? -2.762 5.306 9.276 1.00 92.94 261 LEU A C 1
ATOM 2029 O O . LEU A 1 261 ? -2.264 5.461 10.387 1.00 92.94 261 LEU A O 1
ATOM 2033 N N . TRP A 1 262 ? -3.017 6.337 8.467 1.00 93.44 262 TRP A N 1
ATOM 2034 C CA . TRP A 1 262 ? -2.690 7.709 8.854 1.00 93.44 262 TRP A CA 1
ATOM 2035 C C . TRP A 1 262 ? -3.722 8.296 9.817 1.00 93.44 262 TRP A C 1
ATOM 2037 O O . TRP A 1 262 ? -3.403 8.480 10.986 1.00 93.44 262 TRP A O 1
ATOM 2047 N N . ASP A 1 263 ? -4.949 8.538 9.355 1.00 91.38 263 ASP A N 1
ATOM 2048 C CA . ASP A 1 263 ? -6.057 9.069 10.171 1.00 91.38 263 ASP A CA 1
ATOM 2049 C C . ASP A 1 263 ? -7.374 8.364 9.806 1.00 91.38 263 ASP A C 1
ATOM 2051 O O . ASP A 1 263 ? -8.360 9.000 9.431 1.00 91.38 263 ASP A O 1
ATOM 2055 N N . TYR A 1 264 ? -7.328 7.028 9.791 1.00 89.56 264 TYR A N 1
ATOM 2056 C CA . TYR A 1 264 ? -8.432 6.188 9.327 1.00 89.56 264 TYR A CA 1
ATOM 2057 C C . TYR A 1 264 ? -9.621 6.206 10.295 1.00 89.56 264 TYR A C 1
ATOM 2059 O O . TYR A 1 264 ? -9.449 6.373 11.503 1.00 89.56 264 TYR A O 1
ATOM 2067 N N . ASP A 1 265 ? -10.818 5.978 9.766 1.00 90.25 265 ASP A N 1
ATOM 2068 C CA . ASP A 1 265 ? -12.022 5.816 10.576 1.00 90.25 265 ASP A CA 1
ATOM 2069 C C . ASP A 1 265 ? -12.121 4.383 11.128 1.00 90.25 265 ASP A C 1
ATOM 2071 O O . ASP A 1 265 ? -12.346 3.410 10.399 1.00 90.25 265 ASP A O 1
ATOM 2075 N N . GLU A 1 266 ? -11.944 4.250 12.442 1.00 88.12 266 GLU A N 1
ATOM 2076 C CA . GLU A 1 266 ? -12.012 2.973 13.159 1.00 88.12 266 GLU A CA 1
ATOM 2077 C C . GLU A 1 266 ? -13.383 2.295 13.026 1.00 88.12 266 GLU A C 1
ATOM 2079 O O . GLU A 1 266 ? -13.453 1.063 12.975 1.00 88.12 266 GLU A O 1
ATOM 2084 N N . THR A 1 267 ? -14.463 3.074 12.883 1.00 91.12 267 THR A N 1
ATOM 2085 C CA . THR A 1 267 ? -15.827 2.538 12.770 1.00 91.12 267 THR A CA 1
ATOM 2086 C C . THR A 1 267 ? -16.004 1.708 11.502 1.00 91.12 267 THR A C 1
ATOM 2088 O O . THR A 1 267 ? -16.664 0.668 11.535 1.00 91.12 267 THR A O 1
ATOM 2091 N N . ASN A 1 268 ? -15.335 2.084 10.409 1.00 92.19 268 ASN A N 1
ATOM 2092 C CA . ASN A 1 268 ? -15.343 1.327 9.160 1.00 92.19 268 ASN A CA 1
ATOM 2093 C C . ASN A 1 268 ? -14.674 -0.048 9.329 1.00 92.19 268 ASN A C 1
ATOM 2095 O O . ASN A 1 268 ? -15.148 -1.054 8.799 1.00 92.19 268 ASN A O 1
ATOM 2099 N N . MET A 1 269 ? -13.575 -0.116 10.087 1.00 89.56 269 MET A N 1
ATOM 2100 C CA . MET A 1 269 ? -12.862 -1.374 10.330 1.00 89.56 269 MET A CA 1
ATOM 2101 C C . MET A 1 269 ? -13.700 -2.332 11.180 1.00 89.56 269 MET A C 1
ATOM 2103 O O . MET A 1 269 ? -13.781 -3.518 10.861 1.00 89.56 269 MET A O 1
ATOM 2107 N N . GLU A 1 270 ? -14.334 -1.830 12.241 1.00 90.56 270 GLU A N 1
ATOM 2108 C CA . GLU A 1 270 ? -15.195 -2.628 13.124 1.00 90.56 270 GLU A CA 1
ATOM 2109 C C . GLU A 1 270 ? -16.484 -3.077 12.428 1.00 90.56 270 GLU A C 1
ATOM 2111 O O . GLU A 1 270 ? -16.906 -4.224 12.587 1.00 90.56 270 GLU A O 1
ATOM 2116 N N . SER A 1 271 ? -17.075 -2.202 11.613 1.00 93.38 271 SER A N 1
ATOM 2117 C CA . SER A 1 271 ? -18.338 -2.480 10.930 1.00 93.38 271 SER A C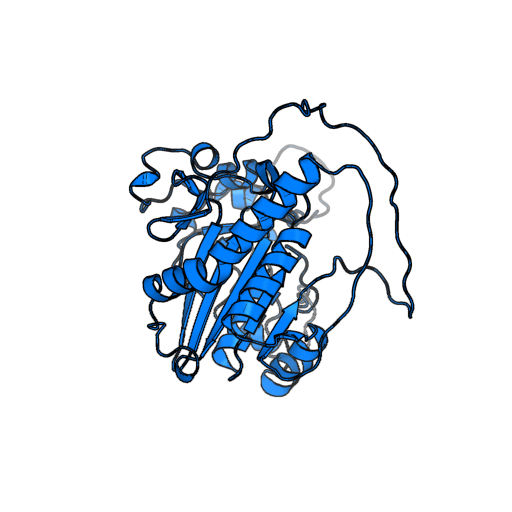A 1
ATOM 2118 C C . SER A 1 271 ? -18.163 -3.495 9.810 1.00 93.38 271 SER A C 1
ATOM 2120 O O . SER A 1 271 ? -18.979 -4.408 9.678 1.00 93.38 271 SER A O 1
ATOM 2122 N N . TYR A 1 272 ? -17.100 -3.389 9.010 1.00 95.44 272 TYR A N 1
ATOM 2123 C CA . TYR A 1 272 ? -17.000 -4.161 7.770 1.00 95.44 272 TYR A CA 1
ATOM 2124 C C . TYR A 1 272 ? -16.094 -5.383 7.845 1.00 95.44 272 TYR A C 1
ATOM 2126 O O . TYR A 1 272 ? -16.299 -6.312 7.062 1.00 95.44 272 TYR A O 1
ATOM 2134 N N . LEU A 1 273 ? -15.108 -5.424 8.748 1.00 93.88 273 LEU A N 1
ATOM 2135 C CA . LEU A 1 273 ? -14.143 -6.523 8.804 1.00 93.88 273 LEU A CA 1
ATOM 2136 C C . LEU A 1 273 ? -14.471 -7.528 9.907 1.00 93.88 273 LEU A C 1
ATOM 2138 O O . LEU A 1 273 ? -14.656 -7.182 11.074 1.00 93.88 273 LEU A O 1
ATOM 2142 N N . LYS A 1 274 ? -14.421 -8.811 9.552 1.00 92.75 274 LYS A N 1
ATOM 2143 C CA . LYS A 1 274 ? -14.381 -9.904 10.528 1.00 92.75 274 LYS A CA 1
ATOM 2144 C C . LYS A 1 274 ? -12.995 -10.001 11.160 1.00 92.75 274 LYS A C 1
ATOM 2146 O O . LYS A 1 274 ? -11.991 -9.586 10.575 1.00 92.75 274 LYS A O 1
ATOM 2151 N N . LEU A 1 275 ? -12.918 -10.602 12.347 1.00 85.69 275 LEU A N 1
ATOM 2152 C CA . LEU A 1 275 ? -11.629 -11.021 12.892 1.00 85.69 275 LEU A CA 1
ATOM 2153 C C . LEU A 1 275 ? -11.026 -12.099 11.974 1.00 85.69 275 LEU A C 1
ATOM 2155 O O . LEU A 1 275 ? -11.709 -13.072 11.663 1.00 85.69 275 LEU A O 1
ATOM 2159 N N . PRO A 1 276 ? -9.774 -11.941 11.514 1.00 79.00 276 PRO A N 1
ATOM 2160 C CA . PRO A 1 276 ? -9.182 -12.890 10.584 1.00 79.00 276 PRO A CA 1
ATOM 2161 C C . PRO A 1 276 ? -8.825 -14.206 11.286 1.00 79.00 276 PRO A C 1
ATOM 2163 O O . PRO A 1 276 ? -8.179 -14.191 12.334 1.00 79.00 276 PRO A O 1
ATOM 2166 N N . ASP A 1 277 ? -9.156 -15.338 10.652 1.00 80.75 277 ASP A N 1
ATOM 2167 C CA . ASP A 1 277 ? -8.801 -16.687 11.133 1.00 80.75 277 ASP A CA 1
ATOM 2168 C C . ASP A 1 277 ? -7.286 -16.855 11.325 1.00 80.75 277 ASP A C 1
ATOM 2170 O O . ASP A 1 277 ? -6.817 -17.509 12.255 1.00 80.75 277 ASP A O 1
ATOM 2174 N N . LYS A 1 278 ? -6.504 -16.252 10.419 1.00 82.19 278 LYS A N 1
ATOM 2175 C CA . LYS A 1 278 ? -5.043 -16.191 10.489 1.00 82.19 278 LYS A CA 1
ATOM 2176 C C . LYS A 1 278 ? -4.626 -14.804 10.949 1.00 82.19 278 LYS A C 1
ATOM 2178 O O . LYS A 1 278 ? -4.799 -13.824 10.224 1.00 82.19 278 LYS A O 1
ATOM 2183 N N . ARG A 1 279 ? -4.038 -14.744 12.136 1.00 84.50 279 ARG A N 1
ATOM 2184 C CA . ARG A 1 279 ? -3.526 -13.527 12.766 1.00 84.50 279 ARG A CA 1
ATOM 2185 C C . ARG A 1 279 ? -2.073 -13.729 13.189 1.00 84.50 279 ARG A C 1
ATOM 2187 O O . ARG A 1 279 ? -1.711 -14.866 13.488 1.00 84.50 279 ARG A O 1
ATOM 2194 N N . PRO A 1 280 ? -1.259 -12.661 13.198 1.00 87.19 280 PRO A N 1
ATOM 2195 C CA . PRO A 1 280 ? 0.086 -12.756 13.738 1.00 87.19 280 PRO A CA 1
ATOM 2196 C C . PRO A 1 280 ? 0.017 -13.052 15.238 1.00 87.19 280 PRO A C 1
ATOM 2198 O O . PRO A 1 280 ? -0.936 -12.637 15.907 1.00 87.19 280 PRO A O 1
ATOM 2201 N N . GLU A 1 281 ? 1.013 -13.757 15.766 1.00 89.50 281 GLU A N 1
ATOM 2202 C CA . GLU A 1 281 ? 0.997 -14.245 17.151 1.00 89.50 281 GLU A CA 1
ATOM 2203 C C . GLU A 1 281 ? 0.885 -13.075 18.135 1.00 89.50 281 GLU A C 1
ATOM 2205 O O . GLU A 1 281 ? 0.084 -13.093 19.068 1.00 89.50 281 GLU A O 1
ATOM 2210 N N . TYR A 1 282 ? 1.581 -11.975 17.840 1.00 93.06 282 TYR A N 1
ATOM 2211 C CA . TYR A 1 282 ? 1.563 -10.778 18.678 1.00 93.06 282 TYR A CA 1
ATOM 2212 C C . TYR A 1 282 ? 0.256 -9.977 18.649 1.00 93.06 282 TYR A C 1
ATOM 2214 O O . TYR A 1 282 ? 0.089 -9.061 19.460 1.00 93.06 282 TYR A O 1
ATOM 2222 N N . ARG A 1 283 ? -0.673 -10.263 17.724 1.00 90.56 283 ARG A N 1
ATOM 2223 C CA . ARG A 1 283 ? -2.023 -9.682 17.793 1.00 90.56 283 ARG A CA 1
ATOM 2224 C C . ARG A 1 283 ? -2.771 -10.214 19.007 1.00 90.56 283 ARG A C 1
ATOM 2226 O O . ARG A 1 283 ? -3.550 -9.457 19.587 1.00 90.56 283 ARG A O 1
ATOM 2233 N N . ASP A 1 284 ? -2.515 -11.467 19.382 1.00 85.69 284 ASP A N 1
ATOM 2234 C CA . ASP A 1 284 ? -3.265 -12.187 20.406 1.00 85.69 284 ASP A CA 1
ATOM 2235 C C . ASP A 1 284 ? -4.787 -12.117 20.119 1.00 85.69 284 ASP A C 1
ATOM 2237 O O . ASP A 1 284 ? -5.216 -12.213 18.960 1.00 85.69 284 ASP A O 1
ATOM 2241 N N . SER A 1 285 ? -5.630 -11.916 21.131 1.00 85.81 285 SER A N 1
ATOM 2242 C CA . SER A 1 285 ? -7.079 -11.751 20.997 1.00 85.81 285 SER A CA 1
ATOM 2243 C C . SER A 1 285 ? -7.538 -10.298 20.824 1.00 85.81 285 SER A C 1
ATOM 2245 O O . SER A 1 285 ? -8.727 -10.021 20.983 1.00 85.81 285 SER A O 1
ATOM 2247 N N . ARG A 1 286 ? -6.635 -9.359 20.501 1.00 91.00 286 ARG A N 1
ATOM 2248 C CA . ARG A 1 286 ? -6.978 -7.932 20.390 1.00 91.00 286 ARG A CA 1
ATOM 2249 C C . ARG A 1 286 ? -7.959 -7.648 19.250 1.00 91.00 286 ARG A C 1
ATOM 2251 O O . ARG A 1 286 ? -7.837 -8.180 18.134 1.00 91.00 286 ARG A O 1
ATOM 2258 N N . SER A 1 287 ? -8.904 -6.753 19.541 1.00 89.12 287 SER A N 1
ATOM 2259 C CA . SER A 1 287 ? -9.812 -6.160 18.557 1.00 89.12 287 SER A CA 1
ATOM 2260 C C . SER A 1 287 ? -9.031 -5.371 17.495 1.00 89.12 287 SER A C 1
ATOM 2262 O O . SER A 1 287 ? -7.829 -5.143 17.638 1.00 89.12 287 SER A O 1
ATOM 2264 N N . HIS A 1 288 ? -9.688 -4.950 16.408 1.00 89.31 288 HIS A N 1
ATOM 2265 C CA . HIS A 1 288 ? -9.049 -4.054 15.435 1.00 89.31 288 HIS A CA 1
ATOM 2266 C C . HIS A 1 288 ? -8.568 -2.762 16.108 1.00 89.31 288 HIS A C 1
ATOM 2268 O O . HIS A 1 288 ? -7.405 -2.400 15.946 1.00 89.31 288 HIS A O 1
ATOM 2274 N N . ARG A 1 289 ? -9.413 -2.151 16.942 1.00 88.88 289 ARG A N 1
ATOM 2275 C CA . ARG A 1 289 ? -9.113 -0.927 17.689 1.00 88.88 289 ARG A CA 1
ATOM 2276 C C . ARG A 1 289 ? -7.899 -1.045 18.610 1.00 88.88 289 ARG A C 1
ATOM 2278 O O . ARG A 1 289 ? -7.072 -0.145 18.658 1.00 88.88 289 ARG A O 1
ATOM 2285 N N . ASP A 1 290 ? -7.755 -2.166 19.315 1.00 90.19 290 ASP A N 1
ATOM 2286 C CA . ASP A 1 290 ? -6.646 -2.349 20.268 1.00 90.19 290 ASP A CA 1
ATOM 2287 C C . ASP A 1 290 ? -5.348 -2.838 19.587 1.00 90.19 290 ASP A C 1
ATOM 2289 O O . ASP A 1 290 ? -4.272 -2.886 20.197 1.00 90.19 290 ASP A O 1
ATOM 2293 N N . PHE A 1 291 ? -5.442 -3.260 18.323 1.00 93.00 291 PHE A N 1
ATOM 2294 C CA . PHE A 1 291 ? -4.325 -3.781 17.536 1.00 93.00 291 PHE A CA 1
ATOM 2295 C C . PHE A 1 291 ? -3.708 -2.739 16.600 1.00 93.00 291 PHE A C 1
ATOM 2297 O O . PHE A 1 291 ? -2.492 -2.751 16.381 1.00 93.00 291 PHE A O 1
ATOM 2304 N N . LEU A 1 292 ? -4.539 -1.873 16.026 1.00 93.31 292 LEU A N 1
ATOM 2305 C CA . LEU A 1 292 ? -4.145 -0.867 15.050 1.00 93.31 292 LEU A CA 1
ATOM 2306 C C . LEU A 1 292 ? -3.806 0.468 15.729 1.00 93.31 292 LEU A C 1
ATOM 2308 O O . LEU A 1 292 ? -4.209 0.727 16.859 1.00 93.31 292 LEU A O 1
ATOM 2312 N N . VAL A 1 293 ? -3.061 1.332 15.036 1.00 93.12 293 VAL A N 1
ATOM 2313 C CA . VAL A 1 293 ? -2.780 2.695 15.506 1.00 93.12 293 VAL A CA 1
ATOM 2314 C C . VAL A 1 293 ? -2.790 3.698 14.351 1.00 93.12 293 VAL A C 1
ATOM 2316 O O . VAL A 1 293 ? -2.146 3.439 13.331 1.00 93.12 293 VAL A O 1
ATOM 2319 N N . PRO A 1 294 ? -3.489 4.842 14.487 1.00 93.69 294 PRO A N 1
ATOM 2320 C CA . PRO A 1 294 ? -3.383 5.930 13.525 1.00 93.69 294 PRO A CA 1
ATOM 2321 C C . PRO A 1 294 ? -2.065 6.691 13.723 1.00 93.69 294 PRO A C 1
ATOM 2323 O O . PRO A 1 294 ? -1.749 7.151 14.823 1.00 93.69 294 PRO A O 1
ATOM 2326 N N . LEU A 1 295 ? -1.290 6.856 12.651 1.00 94.69 295 LEU A N 1
ATOM 2327 C CA . LEU A 1 295 ? -0.034 7.615 12.661 1.00 94.69 295 LEU A CA 1
ATOM 2328 C C . LEU A 1 295 ? -0.253 9.100 12.983 1.00 94.69 295 LEU A C 1
ATOM 2330 O O . LEU A 1 295 ? 0.632 9.734 13.562 1.00 94.69 295 LEU A O 1
ATOM 2334 N N . SER A 1 296 ? -1.436 9.643 12.680 1.00 93.62 296 SER A N 1
ATOM 2335 C CA . SER A 1 296 ? -1.821 11.022 12.995 1.00 93.62 296 SER A CA 1
ATOM 2336 C C . SER A 1 296 ? -1.728 11.337 14.490 1.00 93.62 296 SER A C 1
ATOM 2338 O O . SER A 1 296 ? -1.443 12.481 14.853 1.00 93.62 296 SER A O 1
ATOM 2340 N N . ARG A 1 297 ? -1.878 10.319 15.352 1.00 93.38 297 ARG A N 1
ATOM 2341 C CA . ARG A 1 297 ? -1.723 10.419 16.810 1.00 93.38 297 ARG A CA 1
ATOM 2342 C C . ARG A 1 297 ? -0.338 10.909 17.229 1.00 93.38 297 ARG A C 1
ATOM 2344 O O . ARG A 1 297 ? -0.238 11.610 18.229 1.00 93.38 297 ARG A O 1
ATOM 2351 N N . TYR A 1 298 ? 0.702 10.547 16.478 1.00 93.62 298 TYR A N 1
ATOM 2352 C CA . TYR A 1 298 ? 2.091 10.893 16.793 1.00 93.62 298 TYR A CA 1
ATOM 2353 C C . TYR A 1 298 ? 2.667 11.945 15.848 1.00 93.62 298 TYR A C 1
ATOM 2355 O O . TYR A 1 298 ? 3.447 12.791 16.271 1.00 93.62 298 TYR A O 1
ATOM 2363 N N . TYR A 1 299 ? 2.280 11.917 14.572 1.00 92.75 299 TYR A N 1
ATOM 2364 C CA . TYR A 1 299 ? 2.904 12.727 13.521 1.00 92.75 299 TYR A CA 1
ATOM 2365 C C . TYR A 1 299 ? 2.016 13.873 13.012 1.00 92.75 299 TYR A C 1
ATOM 2367 O O . TYR A 1 299 ? 2.424 14.637 12.137 1.00 92.75 299 TYR A O 1
ATOM 2375 N N . GLY A 1 300 ? 0.817 14.032 13.580 1.00 91.25 300 GLY A N 1
ATOM 2376 C CA . GLY A 1 300 ? -0.151 15.050 13.186 1.00 91.25 300 GLY A CA 1
ATOM 2377 C C . GLY A 1 300 ? -0.922 14.696 11.911 1.00 91.25 300 GLY A C 1
ATOM 2378 O O . GLY A 1 300 ? -0.703 13.680 11.260 1.00 91.25 300 GLY A O 1
ATOM 2379 N N . LYS A 1 301 ? -1.872 15.556 11.532 1.00 89.75 301 LYS A N 1
ATOM 2380 C CA . LYS A 1 301 ? -2.831 15.246 10.454 1.00 89.75 301 LYS A CA 1
ATOM 2381 C C . LYS A 1 301 ? -2.234 15.235 9.046 1.00 89.75 301 LYS A C 1
ATOM 2383 O O . LYS A 1 301 ? -2.792 14.593 8.166 1.00 89.75 301 LYS A O 1
ATOM 2388 N N . SER A 1 302 ? -1.129 15.938 8.808 1.00 90.56 302 SER A N 1
ATOM 2389 C CA . SER A 1 302 ? -0.526 16.019 7.473 1.00 90.56 302 SER A CA 1
ATOM 2390 C C . SER A 1 302 ? 0.544 14.951 7.279 1.00 90.56 302 SER A C 1
ATOM 2392 O O . SER A 1 302 ? 1.524 14.929 8.015 1.00 90.56 302 SER A O 1
ATOM 2394 N N . TYR A 1 303 ? 0.403 14.136 6.231 1.00 92.25 303 TYR A N 1
ATOM 2395 C CA . TYR A 1 303 ? 1.426 13.181 5.798 1.00 92.25 303 TYR A CA 1
ATOM 2396 C C . TYR A 1 303 ? 2.541 13.819 4.950 1.00 92.25 303 TYR A C 1
ATOM 2398 O O . TYR A 1 303 ? 3.494 13.138 4.585 1.00 92.25 303 TYR A O 1
ATOM 2406 N N . THR A 1 304 ? 2.478 15.116 4.623 1.00 92.62 304 THR A N 1
ATOM 2407 C CA . THR A 1 304 ? 3.501 15.788 3.796 1.00 92.62 304 THR A CA 1
ATOM 2408 C C . THR A 1 304 ? 4.930 15.645 4.350 1.00 92.62 304 THR A C 1
ATOM 2410 O O . THR A 1 304 ? 5.834 15.353 3.564 1.00 92.62 304 THR A O 1
ATOM 2413 N N . PRO A 1 305 ? 5.187 15.783 5.670 1.00 94.69 305 PRO A N 1
ATOM 2414 C CA . PRO A 1 305 ? 6.520 15.534 6.228 1.00 94.69 305 PRO A CA 1
ATOM 2415 C C . PRO A 1 305 ? 6.988 14.088 6.030 1.00 94.69 305 PRO A C 1
ATOM 2417 O O . PRO A 1 305 ? 8.181 13.843 5.844 1.00 94.69 305 PRO A O 1
ATOM 2420 N N . PHE A 1 306 ? 6.056 13.132 6.023 1.00 95.38 306 PHE A N 1
ATOM 2421 C CA . PHE A 1 306 ? 6.366 11.732 5.769 1.00 95.38 306 PHE A CA 1
ATOM 2422 C C . PHE A 1 306 ? 6.702 11.487 4.296 1.00 95.38 306 PHE A C 1
ATOM 2424 O O . PHE A 1 306 ? 7.701 10.837 4.014 1.00 95.38 306 PHE A O 1
ATOM 2431 N N . VAL A 1 307 ? 5.960 12.088 3.356 1.00 95.06 307 VAL A N 1
ATOM 2432 C CA . VAL A 1 307 ? 6.296 12.055 1.916 1.00 95.06 307 VAL A CA 1
ATOM 2433 C C . VAL A 1 307 ? 7.714 12.568 1.678 1.00 95.06 307 VAL A C 1
ATOM 2435 O O . VAL A 1 307 ? 8.494 11.912 0.990 1.00 95.06 307 VAL A O 1
ATOM 2438 N N . ARG A 1 308 ? 8.070 13.708 2.288 1.00 94.81 308 ARG A N 1
ATOM 2439 C CA . ARG A 1 308 ? 9.430 14.259 2.209 1.00 94.81 308 ARG A CA 1
ATOM 2440 C C . ARG A 1 308 ? 10.460 13.286 2.781 1.00 94.81 308 ARG A C 1
ATOM 2442 O O . ARG A 1 308 ? 11.477 13.036 2.151 1.00 94.81 308 ARG A O 1
ATOM 2449 N N . SER A 1 309 ? 10.175 12.711 3.946 1.00 96.75 309 SER A N 1
ATOM 2450 C CA . SER A 1 309 ? 11.099 11.794 4.617 1.00 96.75 309 SER A CA 1
ATOM 2451 C C . SER A 1 309 ? 11.304 10.490 3.835 1.00 96.75 309 SER A C 1
ATOM 2453 O O . SER A 1 309 ? 12.422 9.986 3.805 1.00 96.75 309 SER A O 1
ATOM 2455 N N . ILE A 1 310 ? 10.267 9.971 3.162 1.00 96.38 310 ILE A N 1
ATOM 2456 C CA . ILE A 1 310 ? 10.384 8.827 2.242 1.00 96.38 310 ILE A CA 1
ATOM 2457 C C . ILE A 1 310 ? 11.247 9.203 1.040 1.00 96.38 310 ILE A C 1
ATOM 2459 O O . ILE A 1 310 ? 12.165 8.459 0.715 1.00 96.38 310 ILE A O 1
ATOM 2463 N N . ARG A 1 311 ? 10.989 10.356 0.406 1.00 94.81 311 ARG A N 1
ATOM 2464 C CA . ARG A 1 311 ? 11.802 10.843 -0.718 1.00 94.81 311 ARG A CA 1
ATOM 2465 C C . ARG A 1 311 ? 13.280 10.903 -0.345 1.00 94.81 311 ARG A C 1
ATOM 2467 O O . ARG A 1 311 ? 14.086 10.283 -1.022 1.00 94.81 311 ARG A O 1
ATOM 2474 N N . GLU A 1 312 ? 13.614 11.570 0.755 1.00 94.31 312 GLU A N 1
ATOM 2475 C CA . GLU A 1 312 ? 15.004 11.701 1.203 1.00 94.31 312 GLU A CA 1
ATOM 2476 C C . GLU A 1 312 ? 15.641 10.344 1.549 1.00 94.31 312 GLU A C 1
ATOM 2478 O O . GLU A 1 312 ? 16.837 10.152 1.343 1.00 94.31 312 GLU A O 1
ATOM 2483 N N . ALA A 1 313 ? 14.873 9.398 2.104 1.00 95.31 313 ALA A N 1
ATOM 2484 C CA . ALA A 1 313 ? 15.363 8.047 2.382 1.00 95.31 313 ALA A CA 1
ATOM 2485 C C . ALA A 1 313 ? 15.639 7.261 1.090 1.00 95.31 313 ALA A C 1
ATOM 2487 O O . ALA A 1 313 ? 16.642 6.554 0.996 1.00 95.31 313 ALA A O 1
ATOM 2488 N N . CYS A 1 314 ? 14.779 7.417 0.083 1.00 94.12 314 CYS A N 1
ATOM 2489 C CA . CYS A 1 314 ? 14.979 6.836 -1.237 1.00 94.12 314 CYS A CA 1
ATOM 2490 C C . CYS A 1 314 ? 16.161 7.481 -1.972 1.00 94.12 314 CYS A C 1
ATOM 2492 O O . CYS A 1 314 ? 16.975 6.750 -2.517 1.00 94.12 314 CYS A O 1
ATOM 2494 N N . GLU A 1 315 ? 16.309 8.807 -1.932 1.00 93.31 315 GLU A N 1
ATOM 2495 C CA . GLU A 1 315 ? 17.456 9.514 -2.526 1.00 93.31 315 GLU A CA 1
ATOM 2496 C C . GLU A 1 315 ? 18.777 9.064 -1.891 1.00 93.31 315 GLU A C 1
ATOM 2498 O O . GLU A 1 315 ? 19.748 8.775 -2.586 1.00 93.31 315 GLU A O 1
ATOM 2503 N N . ALA A 1 316 ? 18.797 8.910 -0.565 1.00 91.69 316 ALA A N 1
ATOM 2504 C CA . ALA A 1 316 ? 19.967 8.403 0.145 1.00 91.69 316 ALA A CA 1
ATOM 2505 C C . ALA A 1 316 ? 20.309 6.944 -0.211 1.00 91.69 316 ALA A C 1
ATOM 2507 O O . ALA A 1 316 ? 21.481 6.575 -0.188 1.00 91.69 316 ALA A O 1
ATOM 2508 N N . SER A 1 317 ? 19.304 6.119 -0.519 1.00 89.81 317 SER A N 1
ATOM 2509 C CA . SER A 1 317 ? 19.491 4.685 -0.782 1.00 89.81 317 SER A CA 1
ATOM 2510 C C . SER A 1 317 ? 19.735 4.355 -2.251 1.00 89.81 317 SER A C 1
ATOM 2512 O O . SER A 1 317 ? 20.412 3.375 -2.552 1.00 89.81 317 SER A O 1
ATOM 2514 N N . PHE A 1 318 ? 19.161 5.136 -3.166 1.00 88.38 318 PHE A N 1
ATOM 2515 C CA . PHE A 1 318 ? 19.094 4.817 -4.596 1.00 88.38 318 PHE A CA 1
ATOM 2516 C C . PHE A 1 318 ? 19.709 5.902 -5.489 1.00 88.38 318 PHE A C 1
ATOM 2518 O O . PHE A 1 318 ? 19.796 5.704 -6.699 1.00 88.38 318 PHE A O 1
ATOM 2525 N N . GLY A 1 319 ? 20.152 7.023 -4.914 1.00 87.81 319 GLY A N 1
ATOM 2526 C CA . GLY A 1 319 ? 20.631 8.182 -5.660 1.00 87.81 319 GLY A CA 1
ATOM 2527 C C . GLY A 1 319 ? 19.489 9.042 -6.199 1.00 87.81 319 GLY A C 1
ATOM 2528 O O . GLY A 1 319 ? 18.369 9.018 -5.688 1.00 87.81 319 GLY A O 1
ATOM 2529 N N . ASP A 1 320 ? 19.782 9.826 -7.232 1.00 85.38 320 ASP A N 1
ATOM 2530 C CA . ASP A 1 320 ? 18.873 10.859 -7.724 1.00 85.38 320 ASP A CA 1
ATOM 2531 C C . ASP A 1 320 ? 17.519 10.310 -8.164 1.00 85.38 320 ASP A C 1
ATOM 2533 O O . ASP A 1 320 ? 17.434 9.394 -8.983 1.00 85.38 320 ASP A O 1
ATOM 2537 N N . LEU A 1 321 ? 16.451 10.946 -7.684 1.00 89.00 321 LEU A N 1
ATOM 2538 C CA . LEU A 1 321 ? 15.084 10.635 -8.068 1.00 89.00 321 LEU A CA 1
ATOM 2539 C C . LEU A 1 321 ? 14.592 11.562 -9.196 1.00 89.00 321 LEU A C 1
ATOM 2541 O O . LEU A 1 321 ? 14.743 12.776 -9.127 1.00 89.00 321 LEU A O 1
ATOM 2545 N N . HIS A 1 322 ? 13.962 11.009 -10.231 1.00 87.75 322 HIS A N 1
ATOM 2546 C CA . HIS A 1 322 ? 13.427 11.725 -11.384 1.00 87.75 322 HIS A CA 1
ATOM 2547 C C . HIS A 1 322 ? 11.915 11.803 -11.295 1.00 87.75 322 HIS A C 1
ATOM 2549 O O . HIS A 1 322 ? 11.205 10.824 -11.542 1.00 87.75 322 HIS A O 1
ATOM 2555 N N . ASP A 1 323 ? 11.424 12.999 -11.031 1.00 89.75 323 ASP A N 1
ATOM 2556 C CA . ASP A 1 323 ? 10.003 13.224 -10.880 1.00 89.75 323 ASP A CA 1
ATOM 2557 C C . ASP A 1 323 ? 9.243 13.056 -12.194 1.00 89.75 323 ASP A C 1
ATOM 2559 O O . ASP A 1 323 ? 9.673 13.444 -13.279 1.00 89.75 323 ASP A O 1
ATOM 2563 N N . THR A 1 324 ? 8.073 12.447 -12.098 1.00 90.00 324 THR A N 1
ATOM 2564 C CA . THR A 1 324 ? 7.113 12.366 -13.191 1.00 90.00 324 THR A CA 1
ATOM 2565 C C . THR A 1 324 ? 5.720 12.692 -12.677 1.00 90.00 324 THR A C 1
ATOM 2567 O O . THR A 1 324 ? 5.477 12.753 -11.470 1.00 90.00 324 THR A O 1
ATOM 2570 N N . HIS A 1 325 ? 4.797 12.923 -13.602 1.00 87.62 325 HIS A N 1
ATOM 2571 C CA . HIS A 1 325 ? 3.420 13.276 -13.299 1.00 87.62 325 HIS A CA 1
ATOM 2572 C C . HIS A 1 325 ? 2.478 12.210 -13.833 1.00 87.62 325 HIS A C 1
ATOM 2574 O O . HIS A 1 325 ? 2.726 11.605 -14.878 1.00 87.62 325 HIS A O 1
ATOM 2580 N N . LEU A 1 326 ? 1.361 12.016 -13.133 1.00 87.25 326 LEU A N 1
ATOM 2581 C CA . LEU A 1 326 ? 0.375 11.005 -13.493 1.00 87.25 326 LEU A CA 1
ATOM 2582 C C . LEU A 1 326 ? -0.076 11.106 -14.964 1.00 87.25 326 LEU A C 1
ATOM 2584 O O . LEU A 1 326 ? -0.050 10.070 -15.619 1.00 87.25 326 LEU A O 1
ATOM 2588 N N . PRO A 1 327 ? -0.411 12.288 -15.528 1.00 87.56 327 PRO A N 1
ATOM 2589 C CA . PRO A 1 327 ? -0.814 12.377 -16.934 1.00 87.56 327 PRO A CA 1
ATOM 2590 C C . PRO A 1 327 ? 0.250 11.858 -17.907 1.00 87.56 327 PRO A C 1
ATOM 2592 O O . PRO A 1 327 ? -0.079 11.179 -18.872 1.00 87.56 327 PRO A O 1
ATOM 2595 N N . THR A 1 328 ? 1.531 12.111 -17.625 1.00 89.25 328 THR A N 1
ATOM 2596 C CA . THR A 1 328 ? 2.646 11.607 -18.437 1.00 89.25 328 THR A CA 1
ATOM 2597 C C . THR A 1 328 ? 2.725 10.086 -18.386 1.00 89.25 328 THR A C 1
ATOM 2599 O O . THR A 1 328 ? 2.912 9.442 -19.415 1.00 89.25 328 THR A O 1
ATOM 2602 N N . VAL A 1 329 ? 2.565 9.500 -17.197 1.00 90.06 329 VAL A N 1
ATOM 2603 C CA . VAL A 1 329 ? 2.582 8.041 -17.022 1.00 90.06 329 VAL A CA 1
ATOM 2604 C C . VAL A 1 329 ? 1.370 7.394 -17.690 1.00 90.06 329 VAL A C 1
ATOM 2606 O O . VAL A 1 329 ? 1.532 6.391 -18.380 1.00 90.06 329 VAL A O 1
ATOM 2609 N N . LEU A 1 330 ? 0.179 7.980 -17.538 1.00 89.19 330 LEU A N 1
ATOM 2610 C CA . LEU A 1 330 ? -1.032 7.511 -18.210 1.00 89.19 330 LEU A CA 1
ATOM 2611 C C . LEU A 1 330 ? -0.845 7.524 -19.727 1.00 89.19 330 LEU A C 1
ATOM 2613 O O . LEU A 1 330 ? -0.977 6.480 -20.352 1.00 89.19 330 LEU A O 1
ATOM 2617 N N . ASN A 1 331 ? -0.411 8.644 -20.303 1.00 89.06 331 ASN A N 1
ATOM 2618 C CA . ASN A 1 331 ? -0.199 8.738 -21.744 1.00 89.06 331 ASN A CA 1
ATOM 2619 C C . ASN A 1 331 ? 0.839 7.720 -22.249 1.00 89.06 331 ASN A C 1
ATOM 2621 O O . ASN A 1 331 ? 0.616 7.025 -23.238 1.00 89.06 331 ASN A O 1
ATOM 2625 N N . ASN A 1 332 ? 1.983 7.621 -21.567 1.00 89.25 332 ASN A N 1
ATOM 2626 C CA . ASN A 1 332 ? 3.113 6.839 -22.063 1.00 89.25 332 ASN A CA 1
ATOM 2627 C C . ASN A 1 332 ? 2.966 5.334 -21.841 1.00 89.25 332 ASN A C 1
ATOM 2629 O O . ASN A 1 332 ? 3.479 4.578 -22.653 1.00 89.25 332 ASN A O 1
ATOM 2633 N N . VAL A 1 333 ? 2.318 4.912 -20.752 1.00 90.00 333 VAL A N 1
ATOM 2634 C CA . VAL A 1 333 ? 2.208 3.494 -20.375 1.00 90.00 333 VAL A CA 1
ATOM 2635 C C . VAL A 1 333 ? 0.800 2.966 -20.620 1.00 90.00 333 VAL A C 1
ATOM 2637 O O . VAL A 1 333 ? 0.637 1.867 -21.133 1.00 90.00 333 VAL A O 1
ATOM 2640 N N . ILE A 1 334 ? -0.232 3.721 -20.246 1.00 90.75 334 ILE A N 1
ATOM 2641 C CA . ILE A 1 334 ? -1.615 3.239 -20.301 1.00 90.75 334 ILE A CA 1
ATOM 2642 C C . ILE A 1 334 ? -2.225 3.476 -21.686 1.00 90.75 334 ILE A C 1
ATOM 2644 O O . ILE A 1 334 ? -2.713 2.538 -22.312 1.00 90.75 334 ILE A O 1
ATOM 2648 N N . ASP A 1 335 ? -2.177 4.702 -22.198 1.00 87.44 335 ASP A N 1
ATOM 2649 C CA . ASP A 1 335 ? -2.862 5.048 -23.445 1.00 87.44 335 ASP A CA 1
ATOM 2650 C C . ASP A 1 335 ? -2.117 4.480 -24.653 1.00 87.44 335 ASP A C 1
ATOM 2652 O O . ASP A 1 335 ? -2.698 3.758 -25.464 1.00 87.44 335 ASP A O 1
ATOM 2656 N N . LYS A 1 336 ? -0.811 4.753 -24.739 1.00 85.00 336 LYS A N 1
ATOM 2657 C CA . LYS A 1 336 ? 0.020 4.347 -25.875 1.00 85.00 336 LYS A CA 1
ATOM 2658 C C . LYS A 1 336 ? 0.199 2.832 -25.983 1.00 85.00 336 LYS A C 1
ATOM 2660 O O . LYS A 1 336 ? 0.060 2.290 -27.078 1.00 85.00 336 LYS A O 1
ATOM 2665 N N . ASP A 1 337 ? 0.507 2.163 -24.872 1.00 87.19 337 ASP A N 1
ATOM 2666 C CA . ASP A 1 337 ? 0.922 0.755 -24.902 1.00 87.19 337 ASP A CA 1
ATOM 2667 C C . ASP A 1 337 ? -0.216 -0.214 -24.537 1.00 87.19 337 ASP A C 1
ATOM 2669 O O . ASP A 1 337 ? -0.171 -1.386 -24.920 1.00 87.19 337 ASP A O 1
ATOM 2673 N N . LEU A 1 338 ? -1.248 0.249 -23.816 1.00 90.44 338 LEU A N 1
ATOM 2674 C CA . LEU A 1 338 ? -2.323 -0.608 -23.292 1.00 90.44 338 LEU A CA 1
ATOM 2675 C C . LEU A 1 338 ? -3.726 -0.242 -23.803 1.00 90.44 338 LEU A C 1
ATOM 2677 O O . LEU A 1 338 ? -4.678 -0.972 -23.514 1.00 90.44 338 LEU A O 1
ATOM 2681 N N . GLY A 1 339 ? -3.848 0.808 -24.623 1.00 88.06 339 GLY A N 1
ATOM 2682 C CA . GLY A 1 339 ? -5.098 1.205 -25.276 1.00 88.06 339 GLY A CA 1
ATOM 2683 C C . GLY A 1 339 ? -6.063 1.980 -24.377 1.00 88.06 339 GLY A C 1
ATOM 2684 O O . GLY A 1 339 ? -7.259 2.003 -24.657 1.00 88.06 339 GLY A O 1
ATOM 2685 N N . GLY A 1 340 ? -5.563 2.587 -23.300 1.00 89.50 340 GLY A N 1
ATOM 2686 C CA . GLY A 1 340 ? -6.353 3.380 -22.360 1.00 89.50 340 GLY A CA 1
ATOM 2687 C C . GLY A 1 340 ? -6.682 2.650 -21.059 1.00 89.50 340 GLY A C 1
ATOM 2688 O O . GLY A 1 340 ? -6.538 1.430 -20.933 1.00 89.50 340 GLY A O 1
ATOM 2689 N N . MET A 1 341 ? -7.110 3.416 -20.054 1.00 87.94 341 MET A N 1
ATOM 2690 C CA . MET A 1 341 ? -7.312 2.908 -18.695 1.00 87.94 341 MET A CA 1
ATOM 2691 C C . MET A 1 341 ? -8.463 1.898 -18.623 1.00 87.94 341 MET A C 1
ATOM 2693 O O . MET A 1 341 ? -8.341 0.895 -17.921 1.00 87.94 341 MET A O 1
ATOM 2697 N N . GLU A 1 342 ? -9.547 2.106 -19.371 1.00 86.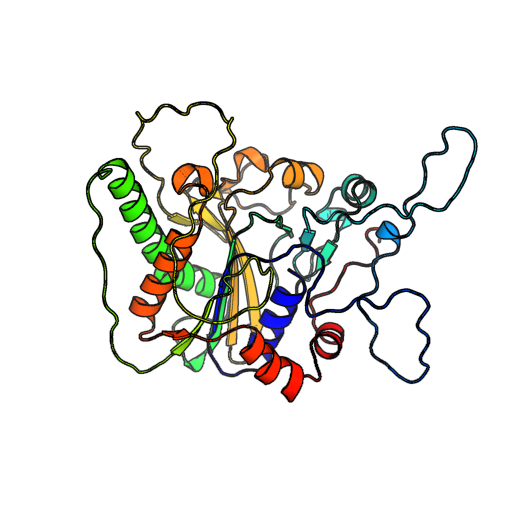44 342 GLU A N 1
ATOM 2698 C CA . GLU A 1 342 ? -10.668 1.168 -19.468 1.00 86.44 342 GLU A CA 1
ATOM 2699 C C . GLU A 1 342 ? -10.242 -0.168 -20.096 1.00 86.44 342 GLU A C 1
ATOM 2701 O O . GLU A 1 342 ? -10.476 -1.233 -19.519 1.00 86.44 342 GLU A O 1
ATOM 2706 N N . ALA A 1 343 ? -9.546 -0.116 -21.238 1.00 87.19 343 ALA A N 1
ATOM 2707 C CA . ALA A 1 343 ? -9.057 -1.303 -21.936 1.00 87.19 343 ALA A CA 1
ATOM 2708 C C . ALA A 1 343 ? -8.041 -2.090 -21.093 1.00 87.19 343 ALA A C 1
ATOM 2710 O O . ALA A 1 343 ? -8.050 -3.326 -21.090 1.00 87.19 343 ALA A O 1
ATOM 2711 N N . TRP A 1 344 ? -7.180 -1.383 -20.355 1.00 91.94 344 TRP A N 1
ATOM 2712 C CA . TRP A 1 344 ? -6.253 -2.007 -19.422 1.00 91.94 344 TRP A CA 1
ATOM 2713 C C . TRP A 1 344 ? -6.973 -2.624 -18.222 1.00 91.94 344 TRP A C 1
ATOM 2715 O O . TRP A 1 344 ? -6.714 -3.776 -17.875 1.00 91.94 344 TRP A O 1
ATOM 2725 N N . PHE A 1 345 ? -7.906 -1.903 -17.602 1.00 90.50 345 PHE A N 1
ATOM 2726 C CA . PHE A 1 345 ? -8.616 -2.388 -16.421 1.00 90.50 345 PHE A CA 1
ATOM 2727 C C . PHE A 1 345 ? -9.425 -3.657 -16.704 1.00 90.50 345 PHE A C 1
ATOM 2729 O O . PHE A 1 345 ? -9.432 -4.558 -15.870 1.00 90.50 345 PHE A O 1
ATOM 2736 N N . ALA A 1 346 ? -10.005 -3.795 -17.900 1.00 87.44 346 ALA A N 1
ATOM 2737 C CA . ALA A 1 346 ? -10.666 -5.030 -18.331 1.00 87.44 346 ALA A CA 1
ATOM 2738 C C . ALA A 1 346 ? -9.728 -6.260 -18.347 1.00 87.44 346 ALA A C 1
ATOM 2740 O O . ALA A 1 346 ? -10.185 -7.396 -18.220 1.00 87.44 346 ALA A O 1
ATOM 2741 N N . LYS A 1 347 ? -8.411 -6.046 -18.484 1.00 90.62 347 LYS A N 1
ATOM 2742 C CA . LYS A 1 347 ? -7.366 -7.087 -18.471 1.00 90.62 347 LYS A CA 1
ATOM 2743 C C . LYS A 1 347 ? -6.640 -7.193 -17.125 1.00 90.62 347 LYS A C 1
ATOM 2745 O O . LYS A 1 347 ? -5.951 -8.187 -16.881 1.00 90.62 347 LYS A O 1
ATOM 2750 N N . SER A 1 348 ? -6.765 -6.180 -16.267 1.00 91.38 348 SER A N 1
ATOM 2751 C CA . SER A 1 348 ? -6.156 -6.143 -14.938 1.00 91.38 348 SER A CA 1
ATOM 2752 C C . SER A 1 348 ? -6.702 -7.271 -14.063 1.00 91.38 348 SER A C 1
ATOM 2754 O O . SER A 1 348 ? -7.857 -7.689 -14.153 1.00 91.38 348 SER A O 1
ATOM 2756 N N . ARG A 1 349 ? -5.863 -7.772 -13.153 1.00 94.56 349 ARG A N 1
ATOM 2757 C CA . ARG A 1 349 ? -6.311 -8.705 -12.112 1.00 94.56 349 ARG A CA 1
ATOM 2758 C C . ARG A 1 349 ? -7.054 -7.988 -10.989 1.00 94.56 349 ARG A C 1
ATOM 2760 O O . ARG A 1 349 ? -7.725 -8.655 -10.196 1.00 94.56 349 ARG A O 1
ATOM 2767 N N . THR A 1 350 ? -6.914 -6.665 -10.897 1.00 93.88 350 THR A N 1
ATOM 2768 C CA . THR A 1 350 ? -7.736 -5.837 -10.019 1.00 93.88 350 THR A CA 1
ATOM 2769 C C . THR A 1 350 ? -9.153 -5.794 -10.562 1.00 93.88 350 THR A C 1
ATOM 2771 O O . THR A 1 350 ? -9.367 -5.464 -11.720 1.00 93.88 350 THR A O 1
ATOM 2774 N N . ARG A 1 351 ? -10.136 -6.116 -9.725 1.00 90.88 351 ARG A N 1
ATOM 2775 C CA . ARG A 1 351 ? -11.537 -6.210 -10.145 1.00 90.88 351 ARG A CA 1
ATOM 2776 C C . ARG A 1 351 ? -12.487 -5.854 -9.021 1.00 90.88 351 ARG A C 1
ATOM 2778 O O . ARG A 1 351 ? -12.235 -6.175 -7.858 1.00 90.88 351 ARG A O 1
ATOM 2785 N N . ILE A 1 352 ? -13.610 -5.249 -9.383 1.00 91.31 352 ILE A N 1
ATOM 2786 C CA . ILE A 1 352 ? -14.733 -5.070 -8.465 1.00 91.31 352 ILE A CA 1
ATOM 2787 C C . ILE A 1 352 ? -15.365 -6.442 -8.194 1.00 91.31 352 ILE A C 1
ATOM 2789 O O . ILE A 1 352 ? -15.559 -7.250 -9.104 1.00 91.31 352 ILE A O 1
ATOM 2793 N N . VAL A 1 353 ? -15.669 -6.725 -6.930 1.00 90.50 353 VAL A N 1
ATOM 2794 C CA . VAL A 1 353 ? -16.399 -7.928 -6.532 1.00 90.50 353 VAL A CA 1
ATOM 2795 C C . VAL A 1 353 ? -17.873 -7.715 -6.862 1.00 90.50 353 VAL A C 1
ATOM 2797 O O . VAL A 1 353 ? -18.523 -6.882 -6.246 1.00 90.50 353 VAL A O 1
ATOM 2800 N N . ARG A 1 354 ? -18.394 -8.444 -7.857 1.00 84.12 354 ARG A N 1
ATOM 2801 C CA . ARG A 1 354 ? -19.784 -8.286 -8.326 1.00 84.12 354 ARG A CA 1
ATOM 2802 C C . ARG A 1 354 ? -20.811 -9.017 -7.455 1.00 84.12 354 ARG A C 1
ATOM 2804 O O . ARG A 1 354 ? -21.936 -8.549 -7.339 1.00 84.12 354 ARG A O 1
ATOM 2811 N N . ASN A 1 355 ? -20.419 -10.126 -6.830 1.00 82.25 355 ASN A N 1
ATOM 2812 C CA . ASN A 1 355 ? -21.271 -10.890 -5.924 1.00 82.25 355 ASN A CA 1
ATOM 2813 C C . ASN A 1 355 ? -20.553 -11.116 -4.585 1.00 82.25 355 ASN A C 1
ATOM 2815 O O . ASN A 1 355 ? -19.404 -11.567 -4.557 1.00 82.25 355 ASN A O 1
ATOM 2819 N N . LEU A 1 356 ? -21.226 -10.747 -3.496 1.00 82.19 356 LEU A N 1
ATOM 2820 C CA . LEU A 1 356 ? -20.734 -10.873 -2.124 1.00 82.19 356 LEU A CA 1
ATOM 2821 C C . LEU A 1 356 ? -21.168 -12.183 -1.454 1.00 82.19 356 LEU A C 1
ATOM 2823 O O . LEU A 1 356 ? -20.540 -12.589 -0.477 1.00 82.19 356 LEU A O 1
ATOM 2827 N N . GLN A 1 357 ? -22.193 -12.848 -1.990 1.00 68.94 357 GLN A N 1
ATOM 2828 C CA . GLN A 1 357 ? -22.672 -14.152 -1.542 1.00 68.94 357 GLN A CA 1
ATOM 2829 C C . GLN A 1 357 ? -22.208 -15.210 -2.555 1.00 68.94 357 GLN A C 1
ATOM 2831 O O . GLN A 1 357 ? -22.329 -15.011 -3.762 1.00 68.94 357 GLN A O 1
ATOM 2836 N N . LEU A 1 358 ? -21.580 -16.286 -2.073 1.00 52.03 358 LEU A N 1
ATOM 2837 C CA . LEU A 1 358 ? -21.163 -17.409 -2.920 1.00 52.03 358 LEU A CA 1
ATOM 2838 C C . LEU A 1 358 ? -22.345 -18.311 -3.257 1.00 52.03 358 LEU A C 1
ATOM 2840 O O . LEU A 1 358 ? -23.113 -18.614 -2.317 1.00 52.03 358 LEU A O 1
#

Sequence (358 aa):
MLERLSLEEALLRHTQDNWIVIGAHDVWPPKYLRPQLPGSSSDNDPTEGLLLPEYIVSGKQDDDDNDNKKNKSRKLNTDCMIVMGIGGKPDRLLNIDNVVQDNVLVVKRFSGGGTVVMDHNSFWTTLIGRTNDFPSVEPYPRSIMEWSADAVFGSAFDKLTRMTSTTATTQTNKKHGMDPPPGSVKTLIMDTKSCSPTENVGKVLSFPNRNKSPKMDASIVQDIPKFSLRENDYVLGGQFKMGGNAQSIVKGGWLHHTSFLWDYDETNMESYLKLPDKRPEYRDSRSHRDFLVPLSRYYGKSYTPFVRSIREACEASFGDLHDTHLPTVLNNVIDKDLGGMEAWFAKSRTRIVRNLQL

Nearest PDB structures (foldseek):
  3r07-assembly1_A  TM=6.792E-01  e=2.454E-10  Thermoplasma acidophilum DSM 1728
  6jom-assembly1_A  TM=7.906E-01  e=1.084E-08  Mesomycoplasma hyopneumoniae J
  6jom-assembly2_B  TM=7.468E-01  e=8.525E-09  Mesomycoplasma hyopneumoniae J
  3a7u-assembly1_A  TM=7.389E-01  e=3.067E-09  Bos taurus
  5ij6-assembly1_A  TM=5.917E-01  e=2.231E-08  Enterococcus faecalis V583